Protein AF-A0A2C5YM85-F1 (afdb_monomer)

Structure (mmCIF, N/CA/C/O backbone):
data_AF-A0A2C5YM85-F1
#
_entry.id   AF-A0A2C5YM85-F1
#
loop_
_atom_site.group_PDB
_atom_site.id
_atom_site.type_symbol
_atom_site.label_atom_id
_atom_site.label_alt_id
_atom_site.label_comp_id
_atom_site.label_asym_id
_atom_site.label_entity_id
_atom_site.label_seq_id
_atom_site.pdbx_PDB_ins_code
_atom_site.Cartn_x
_atom_site.Cartn_y
_atom_site.Cartn_z
_atom_site.occupancy
_atom_site.B_iso_or_equiv
_atom_site.auth_seq_id
_atom_site.auth_comp_id
_atom_site.auth_asym_id
_atom_site.auth_atom_id
_atom_site.pdbx_PDB_model_num
ATOM 1 N N . MET A 1 1 ? -9.078 0.546 -24.548 1.00 36.59 1 MET A N 1
ATOM 2 C CA . MET A 1 1 ? -8.041 -0.059 -25.417 1.00 36.59 1 MET A CA 1
ATOM 3 C C . MET A 1 1 ? -6.810 -0.559 -24.646 1.00 36.59 1 MET A C 1
ATOM 5 O O . MET A 1 1 ? -6.377 -1.654 -24.941 1.00 36.59 1 MET A O 1
ATOM 9 N N . ILE A 1 2 ? -6.303 0.121 -23.602 1.00 38.44 2 ILE A N 1
ATOM 10 C CA . ILE A 1 2 ? -5.177 -0.391 -22.770 1.00 38.44 2 ILE A CA 1
ATOM 11 C C . ILE A 1 2 ? -5.565 -1.541 -21.828 1.00 38.44 2 ILE A C 1
ATOM 13 O O . ILE A 1 2 ? -4.775 -2.456 -21.634 1.00 38.44 2 ILE A O 1
ATOM 17 N N . ALA A 1 3 ? -6.785 -1.542 -21.278 1.00 35.12 3 ALA A N 1
ATOM 18 C CA . ALA A 1 3 ? -7.291 -2.703 -20.541 1.00 35.12 3 ALA A CA 1
ATOM 19 C C . ALA A 1 3 ? -7.458 -3.920 -21.467 1.00 35.12 3 ALA A C 1
ATOM 21 O O . ALA A 1 3 ? -7.130 -5.027 -21.075 1.00 35.12 3 ALA A O 1
ATOM 22 N N . HIS A 1 4 ? -7.875 -3.701 -22.722 1.00 33.44 4 HIS A N 1
ATOM 23 C CA . HIS A 1 4 ? -7.898 -4.756 -23.735 1.00 33.44 4 HIS A CA 1
ATOM 24 C C . HIS A 1 4 ? -6.472 -5.194 -24.105 1.00 33.44 4 HIS A C 1
ATOM 26 O O . HIS A 1 4 ? -6.218 -6.375 -24.225 1.00 33.44 4 HIS A O 1
ATOM 32 N N . TYR A 1 5 ? -5.510 -4.276 -24.201 1.00 40.09 5 TYR A N 1
ATOM 33 C CA . TYR A 1 5 ? -4.110 -4.604 -24.486 1.00 40.09 5 TYR A CA 1
ATOM 34 C C . TYR A 1 5 ? -3.460 -5.436 -23.364 1.00 40.09 5 TYR A C 1
ATOM 36 O O . TYR A 1 5 ? -2.903 -6.488 -23.632 1.00 40.09 5 TYR A O 1
ATOM 44 N N . LYS A 1 6 ? -3.627 -5.049 -22.089 1.00 47.25 6 LYS A N 1
ATOM 45 C CA . LYS A 1 6 ? -3.112 -5.819 -20.938 1.00 47.25 6 LYS A CA 1
ATOM 46 C C . LYS A 1 6 ? -3.878 -7.116 -20.641 1.00 47.25 6 LYS A C 1
ATOM 48 O O . LYS A 1 6 ? -3.345 -7.947 -19.915 1.00 47.25 6 LYS A O 1
ATOM 53 N N . MET A 1 7 ? -5.113 -7.271 -21.132 1.00 39.91 7 MET A N 1
ATOM 54 C CA . MET A 1 7 ? -5.900 -8.506 -20.966 1.00 39.91 7 MET A CA 1
ATOM 55 C C . MET A 1 7 ? -5.883 -9.430 -22.194 1.00 39.91 7 MET A C 1
ATOM 57 O O . MET A 1 7 ? -6.190 -10.606 -22.033 1.00 39.91 7 MET A O 1
ATOM 61 N N . HIS A 1 8 ? -5.542 -8.931 -23.390 1.00 37.97 8 HIS A N 1
ATOM 62 C CA . HIS A 1 8 ? -5.536 -9.697 -24.647 1.00 37.97 8 HIS A CA 1
ATOM 63 C C . HIS A 1 8 ? -4.162 -9.821 -25.318 1.00 37.97 8 HIS A C 1
ATOM 65 O O . HIS A 1 8 ? -4.045 -10.595 -26.264 1.00 37.97 8 HIS A O 1
ATOM 71 N N . GLU A 1 9 ? -3.106 -9.152 -24.841 1.00 42.53 9 GLU A N 1
ATOM 72 C CA . GLU A 1 9 ? -1.802 -9.814 -24.898 1.00 42.53 9 GLU A CA 1
ATOM 73 C C . GLU A 1 9 ? -1.917 -11.000 -23.945 1.00 42.53 9 GLU A C 1
ATOM 75 O O . GLU A 1 9 ? -1.879 -10.840 -22.723 1.00 42.53 9 GLU A O 1
ATOM 80 N N . GLU A 1 10 ? -2.147 -12.184 -24.511 1.00 42.97 10 GLU A N 1
ATOM 81 C CA . GLU A 1 10 ? -1.965 -13.452 -23.824 1.00 42.97 10 GLU A CA 1
ATOM 82 C C . GLU A 1 10 ? -0.524 -13.488 -23.312 1.00 42.97 10 GLU A C 1
ATOM 84 O O . GLU A 1 10 ? 0.400 -13.954 -23.974 1.00 42.97 10 GLU A O 1
ATOM 89 N N . SER A 1 11 ? -0.301 -12.926 -22.124 1.00 49.84 11 SER A N 1
ATOM 90 C CA . SER A 1 11 ? 0.929 -13.124 -21.382 1.00 49.84 11 SER A CA 1
ATOM 91 C C . SER A 1 11 ? 1.105 -14.633 -21.304 1.00 49.84 11 SER A C 1
ATOM 93 O O . SER A 1 11 ? 0.294 -15.303 -20.662 1.00 49.84 11 SER A O 1
ATOM 95 N N . ALA A 1 12 ? 2.164 -15.157 -21.924 1.00 52.38 12 ALA A N 1
ATOM 96 C CA . ALA A 1 12 ? 2.498 -16.583 -21.957 1.00 52.38 12 ALA A CA 1
ATOM 97 C C . ALA A 1 12 ? 2.501 -17.247 -20.556 1.00 52.38 12 ALA A C 1
ATOM 99 O O . ALA A 1 12 ? 2.452 -18.465 -20.435 1.00 52.38 12 ALA A O 1
ATOM 100 N N . ALA A 1 13 ? 2.518 -16.437 -19.489 1.00 56.72 13 ALA A N 1
ATOM 101 C CA . ALA A 1 13 ? 2.391 -16.809 -18.081 1.00 56.72 13 ALA A CA 1
ATOM 102 C C . ALA A 1 13 ? 0.977 -17.209 -17.585 1.00 56.72 13 ALA A C 1
ATOM 104 O O . ALA A 1 13 ? 0.851 -17.661 -16.445 1.00 56.72 13 ALA A O 1
ATOM 105 N N . GLY A 1 14 ? -0.088 -16.988 -18.367 1.00 66.31 14 GLY A N 1
ATOM 106 C CA . GLY A 1 14 ? -1.479 -17.244 -17.966 1.00 66.31 14 GLY A CA 1
ATOM 107 C C . GLY A 1 14 ? -2.016 -16.343 -16.829 1.00 66.31 14 GLY A C 1
ATOM 108 O O . GLY A 1 14 ? -1.270 -15.582 -16.203 1.00 66.31 14 GLY A O 1
ATOM 109 N N . PRO A 1 15 ? -3.324 -16.426 -16.505 1.00 75.81 15 PRO A N 1
ATOM 110 C CA . PRO A 1 15 ? -3.974 -15.571 -15.499 1.00 75.81 15 PRO A CA 1
ATOM 111 C C . PRO A 1 15 ? -3.450 -15.795 -14.070 1.00 75.81 15 PRO A C 1
ATOM 113 O O . PRO A 1 15 ? -3.581 -14.925 -13.206 1.00 75.81 15 PRO A O 1
ATOM 116 N N . LEU A 1 16 ? -2.814 -16.944 -13.818 1.00 80.56 16 LEU A N 1
ATOM 117 C CA . LEU A 1 16 ? -2.279 -17.326 -12.512 1.00 80.56 16 LEU A CA 1
ATOM 118 C C . LEU A 1 16 ? -1.183 -16.368 -12.016 1.00 80.56 16 LEU A C 1
ATOM 120 O O . LEU A 1 16 ? -1.048 -16.161 -10.810 1.00 80.56 16 LEU A O 1
ATOM 124 N N . ARG A 1 17 ? -0.447 -15.713 -12.924 1.00 80.31 17 ARG A N 1
ATOM 125 C CA . ARG A 1 17 ? 0.582 -14.718 -12.577 1.00 80.31 17 ARG A CA 1
ATOM 126 C C . ARG A 1 17 ? 0.037 -13.591 -11.700 1.00 80.31 17 ARG A C 1
ATOM 128 O O . ARG A 1 17 ? 0.738 -13.115 -10.807 1.00 80.31 17 ARG A O 1
ATOM 135 N N . HIS A 1 18 ? -1.217 -13.189 -11.901 1.00 83.50 18 HIS A N 1
ATOM 136 C CA . HIS A 1 18 ? -1.820 -12.114 -11.119 1.00 83.50 18 HIS A CA 1
ATOM 137 C C . HIS A 1 18 ? -1.974 -12.472 -9.638 1.00 83.50 18 HIS A C 1
ATOM 139 O O . HIS A 1 18 ? -1.912 -11.567 -8.810 1.00 83.50 18 HIS A O 1
ATOM 145 N N . ALA A 1 19 ? -2.089 -13.754 -9.274 1.00 86.75 19 ALA A N 1
ATOM 146 C CA . ALA A 1 19 ? -2.170 -14.188 -7.875 1.00 86.75 19 ALA A CA 1
ATOM 147 C C . ALA A 1 19 ? -0.856 -13.974 -7.094 1.00 86.75 19 ALA A C 1
ATOM 149 O O . ALA A 1 19 ? -0.860 -13.910 -5.864 1.00 86.75 19 ALA A O 1
ATOM 150 N N . PHE A 1 20 ? 0.269 -13.830 -7.801 1.00 90.25 20 PHE A N 1
ATOM 151 C CA . PHE A 1 20 ? 1.588 -13.590 -7.209 1.00 90.25 20 PHE A CA 1
ATOM 152 C C . PHE A 1 20 ? 1.989 -12.110 -7.192 1.00 90.25 20 PHE A C 1
ATOM 154 O O . PHE A 1 20 ? 3.035 -11.766 -6.649 1.00 90.25 20 PHE A O 1
ATOM 161 N N . SER A 1 21 ? 1.165 -11.226 -7.763 1.00 90.19 21 SER A N 1
ATOM 162 C CA . SER A 1 21 ? 1.395 -9.782 -7.728 1.00 90.19 21 SER A CA 1
ATOM 163 C C . SER A 1 21 ? 1.086 -9.204 -6.346 1.00 90.19 21 SER A C 1
ATOM 165 O O . SER A 1 21 ? 0.033 -9.477 -5.764 1.00 90.19 21 SER A O 1
ATOM 167 N N . PHE A 1 22 ? 1.971 -8.334 -5.854 1.00 92.25 22 PHE A N 1
ATOM 168 C CA . PHE A 1 22 ? 1.753 -7.562 -4.630 1.00 92.25 22 PHE A CA 1
ATOM 169 C C . PHE A 1 22 ? 0.436 -6.787 -4.673 1.00 92.25 22 PHE A C 1
ATOM 171 O O . PHE A 1 22 ? -0.318 -6.814 -3.704 1.00 92.25 22 PHE A O 1
ATOM 178 N N . THR A 1 23 ? 0.126 -6.153 -5.809 1.00 91.19 23 THR A N 1
ATOM 179 C CA . THR A 1 23 ? -1.100 -5.372 -6.000 1.00 91.19 23 THR A CA 1
ATOM 180 C C . THR A 1 23 ? -2.344 -6.226 -5.755 1.00 91.19 23 THR A C 1
ATOM 182 O O . THR A 1 23 ? -3.283 -5.776 -5.100 1.00 91.19 23 THR A O 1
ATOM 185 N N . SER A 1 24 ? -2.354 -7.477 -6.223 1.00 90.62 24 SER A N 1
ATOM 186 C CA . SER A 1 24 ? -3.475 -8.401 -6.008 1.00 90.62 24 SER A CA 1
ATOM 187 C C . SER A 1 24 ? -3.616 -8.811 -4.546 1.00 90.62 24 SER A C 1
ATOM 189 O O . SER A 1 24 ? -4.727 -8.816 -4.022 1.00 90.62 24 SER A O 1
ATOM 191 N N . ILE A 1 25 ? -2.503 -9.111 -3.870 1.00 92.38 25 ILE A N 1
ATOM 192 C CA . ILE A 1 25 ? -2.502 -9.471 -2.444 1.00 92.38 25 ILE A CA 1
ATOM 193 C C . ILE A 1 25 ? -2.984 -8.289 -1.607 1.00 92.38 25 ILE A C 1
ATOM 195 O O . ILE A 1 25 ? -3.891 -8.443 -0.793 1.00 92.38 25 ILE A O 1
ATOM 199 N N . MET A 1 26 ? -2.437 -7.098 -1.855 1.00 94.50 26 MET A N 1
ATOM 200 C CA . MET A 1 26 ? -2.848 -5.852 -1.210 1.00 94.50 26 MET A CA 1
ATOM 201 C C . MET A 1 26 ? -4.345 -5.604 -1.399 1.00 94.50 26 MET A C 1
ATOM 203 O O . MET A 1 26 ? -5.056 -5.386 -0.419 1.00 94.50 26 MET A O 1
ATOM 207 N N . ARG A 1 27 ? -4.859 -5.719 -2.628 1.00 92.94 27 ARG A N 1
ATOM 208 C CA . ARG A 1 27 ? -6.296 -5.577 -2.903 1.00 92.94 27 ARG A CA 1
ATOM 209 C C . ARG A 1 27 ? -7.120 -6.623 -2.167 1.00 92.94 27 ARG A C 1
ATOM 211 O O . ARG A 1 27 ? -8.146 -6.274 -1.594 1.00 92.94 27 ARG A O 1
ATOM 218 N N . GLY A 1 28 ? -6.660 -7.872 -2.129 1.00 93.69 28 GLY A N 1
ATOM 219 C CA . GLY A 1 28 ? -7.280 -8.934 -1.340 1.00 93.69 28 GLY A CA 1
ATOM 220 C C . GLY A 1 28 ? -7.357 -8.582 0.147 1.00 93.69 28 GLY A C 1
ATOM 221 O O . GLY A 1 28 ? -8.405 -8.760 0.763 1.00 93.69 28 GLY A O 1
ATOM 222 N N . MET A 1 29 ? -6.295 -8.004 0.714 1.00 94.94 29 MET A N 1
ATOM 223 C CA . MET A 1 29 ? -6.274 -7.536 2.105 1.00 94.94 29 MET A CA 1
ATOM 224 C C . MET A 1 29 ? -7.226 -6.359 2.341 1.00 94.94 29 MET A C 1
ATOM 226 O O . MET A 1 29 ? -7.929 -6.346 3.349 1.00 94.94 29 MET A O 1
ATOM 230 N N . VAL A 1 30 ? -7.286 -5.396 1.416 1.00 95.06 30 VAL A N 1
ATOM 231 C CA . VAL A 1 30 ? -8.228 -4.266 1.477 1.00 95.06 30 VAL A CA 1
ATOM 232 C C . VAL A 1 30 ? -9.670 -4.767 1.416 1.00 95.06 30 VAL A C 1
ATOM 234 O O . VAL A 1 30 ? -10.485 -4.357 2.240 1.00 95.06 30 VAL A O 1
ATOM 237 N N . VAL A 1 31 ? -9.989 -5.683 0.498 1.00 95.12 31 VAL A N 1
ATOM 238 C CA . VAL A 1 31 ? -11.319 -6.304 0.405 1.00 95.12 31 VAL A CA 1
ATOM 239 C C . VAL A 1 31 ? -11.644 -7.057 1.690 1.00 95.12 31 VAL A C 1
ATOM 241 O O . VAL A 1 31 ? -12.711 -6.845 2.255 1.00 95.12 31 VAL A O 1
ATOM 244 N N . ALA A 1 32 ? -10.723 -7.879 2.199 1.00 93.44 32 ALA A N 1
ATOM 245 C CA . ALA A 1 32 ? -10.923 -8.612 3.446 1.00 93.44 32 ALA A CA 1
ATOM 246 C C . ALA A 1 32 ? -11.200 -7.665 4.624 1.00 93.44 32 ALA A C 1
ATOM 248 O O . ALA A 1 32 ? -12.149 -7.889 5.372 1.00 93.44 32 ALA A O 1
ATOM 249 N N . TYR A 1 33 ? -10.429 -6.580 4.755 1.00 93.31 33 TYR A N 1
ATOM 250 C CA . TYR A 1 33 ? -10.660 -5.551 5.770 1.00 93.31 33 TYR A CA 1
ATOM 251 C C . TYR A 1 33 ? -12.064 -4.940 5.653 1.00 93.31 33 TYR A C 1
ATOM 253 O O . TYR A 1 33 ? -12.805 -4.934 6.635 1.00 93.31 33 TYR A O 1
ATOM 261 N N . HIS A 1 34 ? -12.463 -4.488 4.462 1.00 92.81 34 HIS A N 1
ATOM 262 C CA . HIS A 1 34 ? -13.767 -3.846 4.268 1.00 92.81 34 HIS A CA 1
ATOM 263 C C . HIS A 1 34 ? -14.931 -4.815 4.452 1.00 92.81 34 HIS A C 1
ATOM 265 O O . HIS A 1 34 ? -15.948 -4.423 5.007 1.00 92.81 34 HIS A O 1
ATOM 271 N N . VAL A 1 35 ? -14.791 -6.079 4.046 1.00 92.06 35 VAL A N 1
ATOM 272 C CA . VAL A 1 35 ? -15.805 -7.113 4.290 1.00 92.06 35 VAL A CA 1
ATOM 273 C C . VAL A 1 35 ? -15.989 -7.328 5.791 1.00 92.06 35 VAL A C 1
ATOM 275 O O . VAL A 1 35 ? -17.122 -7.327 6.270 1.00 92.06 35 VAL A O 1
ATOM 278 N N . ILE A 1 36 ? -14.892 -7.450 6.546 1.00 88.44 36 ILE A N 1
ATOM 279 C CA . ILE A 1 36 ? -14.937 -7.588 8.008 1.00 88.44 36 ILE A CA 1
ATOM 280 C C . ILE A 1 36 ? -15.637 -6.376 8.637 1.00 88.44 36 ILE A C 1
ATOM 282 O O . ILE A 1 36 ? -16.583 -6.549 9.403 1.00 88.44 36 ILE A O 1
ATOM 286 N N . VAL A 1 37 ? -15.215 -5.157 8.288 1.00 88.06 37 VAL A N 1
ATOM 287 C CA . VAL A 1 37 ? -15.785 -3.924 8.853 1.00 88.06 37 VAL A CA 1
ATOM 288 C C . VAL A 1 37 ? -17.243 -3.729 8.441 1.00 88.06 37 VAL A C 1
ATOM 290 O O . VAL A 1 37 ? -18.059 -3.378 9.282 1.00 88.06 37 VAL A O 1
ATOM 293 N N . PHE A 1 38 ? -17.610 -4.017 7.192 1.00 88.75 38 PHE A N 1
ATOM 294 C CA . PHE A 1 38 ? -18.992 -3.948 6.714 1.00 88.75 38 PHE A CA 1
ATOM 295 C C . PHE A 1 38 ? -19.912 -4.825 7.562 1.00 88.75 38 PHE A C 1
ATOM 297 O O . PHE A 1 38 ? -20.917 -4.361 8.100 1.00 88.75 38 PHE A O 1
ATOM 304 N N . PHE A 1 39 ? -19.527 -6.085 7.741 1.00 84.81 39 PHE A N 1
ATOM 305 C CA . PHE A 1 39 ? -20.264 -7.025 8.567 1.00 84.81 39 PHE A CA 1
ATOM 306 C C . PHE A 1 39 ? -20.332 -6.593 10.038 1.00 84.81 39 PHE A C 1
ATOM 308 O O . PHE A 1 39 ? -21.374 -6.740 10.683 1.00 84.81 39 PHE A O 1
ATOM 315 N N . TRP A 1 40 ? -19.258 -6.008 10.568 1.00 81.81 40 TRP A N 1
ATOM 316 C CA . TRP A 1 40 ? -19.243 -5.431 11.914 1.00 81.81 40 TRP A CA 1
ATOM 317 C C . TRP A 1 40 ? -20.187 -4.244 12.058 1.00 81.81 40 TRP A C 1
ATOM 319 O O . TRP A 1 40 ? -20.878 -4.141 13.070 1.00 81.81 40 TRP A O 1
ATOM 329 N N . THR A 1 41 ? -20.251 -3.369 11.061 1.00 82.56 41 THR A N 1
ATOM 330 C CA . THR A 1 41 ? -21.165 -2.225 11.055 1.00 82.56 41 THR A CA 1
ATOM 331 C C . THR A 1 41 ? -22.615 -2.694 10.999 1.00 82.56 41 THR A C 1
ATOM 333 O O . THR A 1 41 ? -23.427 -2.259 11.812 1.00 82.56 41 THR A O 1
ATOM 336 N N . VAL A 1 42 ? -22.936 -3.638 10.108 1.00 83.12 42 VAL A N 1
ATOM 337 C CA . VAL A 1 42 ? -24.288 -4.211 9.979 1.00 83.12 42 VAL A CA 1
ATOM 338 C C . VAL A 1 42 ? -24.730 -4.882 11.280 1.00 83.12 42 VAL A C 1
ATOM 340 O O . VAL A 1 42 ? -25.843 -4.654 11.751 1.00 83.12 42 VAL A O 1
ATOM 343 N N . THR A 1 43 ? -23.860 -5.689 11.890 1.00 76.81 43 THR A N 1
ATOM 344 C CA . THR A 1 43 ? -24.196 -6.392 13.136 1.00 76.81 43 THR A CA 1
ATOM 345 C C . THR A 1 43 ? -24.389 -5.441 14.312 1.00 76.81 43 THR A C 1
ATOM 347 O O . THR A 1 43 ? -25.337 -5.636 15.063 1.00 76.81 43 THR A O 1
ATOM 350 N N . HIS A 1 44 ? -23.587 -4.382 14.453 1.00 75.38 44 HIS A N 1
ATOM 351 C CA . HIS A 1 44 ? -23.815 -3.382 15.504 1.00 75.38 44 HIS A CA 1
ATOM 352 C C . HIS A 1 44 ? -25.075 -2.547 15.293 1.00 75.38 44 HIS A C 1
ATOM 354 O O . HIS A 1 44 ? -25.718 -2.179 16.272 1.00 75.38 44 HIS A O 1
ATOM 360 N N . LEU A 1 45 ? -25.422 -2.234 14.042 1.00 81.25 45 LEU A N 1
ATOM 361 C CA . LEU A 1 45 ? -26.593 -1.413 13.744 1.00 81.25 45 LEU A CA 1
ATOM 362 C C . LEU A 1 45 ? -27.902 -2.177 13.986 1.00 81.25 45 LEU A C 1
ATOM 364 O O . LEU A 1 45 ? -28.859 -1.605 14.497 1.00 81.25 45 LEU A O 1
ATOM 368 N N . HIS A 1 46 ? -27.943 -3.462 13.624 1.00 79.38 46 HIS A N 1
ATOM 369 C CA . HIS A 1 46 ? -29.170 -4.264 13.679 1.00 79.38 46 HIS A CA 1
ATOM 370 C C . HIS A 1 46 ? -29.273 -5.187 14.897 1.00 79.38 46 HIS A C 1
ATOM 372 O O . HIS A 1 46 ? -30.380 -5.562 15.273 1.00 79.38 46 HIS A O 1
ATOM 378 N N . TYR A 1 47 ? -28.151 -5.552 15.521 1.00 73.69 47 TYR A N 1
ATOM 379 C CA . TYR A 1 47 ? -28.103 -6.479 16.655 1.00 73.69 47 TYR A CA 1
ATOM 380 C C . TYR A 1 47 ? -27.210 -5.925 17.778 1.00 73.69 47 TYR A C 1
ATOM 382 O O . TYR A 1 47 ? -26.180 -6.524 18.098 1.00 73.69 47 TYR A O 1
ATOM 390 N N . PRO A 1 48 ? -27.580 -4.789 18.399 1.00 65.81 48 PRO A N 1
ATOM 391 C CA . PRO A 1 48 ? -26.770 -4.163 19.448 1.00 65.81 48 PRO A CA 1
ATOM 392 C C . PRO A 1 48 ? -26.559 -5.079 20.672 1.00 65.81 48 PRO A C 1
ATOM 394 O O . PRO A 1 48 ? -25.529 -4.994 21.340 1.00 65.81 48 PRO A O 1
ATOM 397 N N . GLU A 1 49 ? -27.479 -6.017 20.926 1.00 66.62 49 GLU A N 1
ATOM 398 C CA . GLU A 1 49 ? -27.462 -6.937 22.072 1.00 66.62 49 GLU A CA 1
ATOM 399 C C . GLU A 1 49 ? -27.261 -8.403 21.645 1.00 66.62 49 GLU A C 1
ATOM 401 O O . GLU A 1 49 ? -28.070 -9.294 21.905 1.00 66.62 49 GLU A O 1
ATOM 406 N N . VAL A 1 50 ? -26.109 -8.699 21.031 1.00 60.03 50 VAL A N 1
ATOM 407 C CA . VAL A 1 50 ? -25.697 -10.064 20.608 1.00 60.03 50 VAL A CA 1
ATOM 408 C C . VAL A 1 50 ? -25.638 -11.081 21.777 1.00 60.03 50 VAL A C 1
ATOM 410 O O . VAL A 1 50 ? -25.404 -12.270 21.580 1.00 60.03 50 VAL A O 1
ATOM 413 N N . GLY A 1 51 ? -25.803 -10.625 23.023 1.00 56.62 51 GLY A N 1
ATOM 414 C CA . GLY A 1 51 ? -25.750 -11.441 24.235 1.00 56.62 51 GLY A CA 1
ATOM 415 C C . GLY A 1 51 ? -27.078 -12.022 24.720 1.00 56.62 51 GLY A C 1
ATOM 416 O O . GLY A 1 51 ? -27.032 -12.949 25.523 1.00 56.62 51 GLY A O 1
ATOM 417 N N . GLU A 1 52 ? -28.217 -11.498 24.267 1.00 58.47 52 GLU A N 1
ATOM 418 C CA . GLU A 1 52 ? -29.548 -11.877 24.787 1.00 58.47 52 GLU A CA 1
ATOM 419 C C . GLU A 1 52 ? -30.326 -12.799 23.844 1.00 58.47 52 GLU A C 1
ATOM 421 O O . GLU A 1 52 ? -31.360 -13.369 24.184 1.00 58.47 52 GLU A O 1
ATOM 426 N N . THR A 1 53 ? -29.802 -12.997 22.641 1.00 55.91 53 THR A N 1
ATOM 427 C CA . THR A 1 53 ? -30.442 -13.772 21.588 1.00 55.91 53 THR A CA 1
ATOM 428 C C . THR A 1 53 ? -30.005 -15.246 21.689 1.00 55.91 53 THR A C 1
ATOM 430 O O . THR A 1 53 ? -28.817 -15.562 21.711 1.00 55.91 53 THR A O 1
ATOM 433 N N . GLY A 1 54 ? -30.979 -16.169 21.777 1.00 60.34 54 GLY A N 1
ATOM 434 C CA . GLY A 1 54 ? -30.831 -17.599 22.136 1.00 60.34 54 GLY A CA 1
ATOM 435 C C . GLY A 1 54 ? -29.892 -18.498 21.294 1.00 60.34 54 GLY A C 1
ATOM 436 O O . GLY A 1 54 ? -29.095 -18.056 20.478 1.00 60.34 54 GLY A O 1
ATOM 437 N N . SER A 1 55 ? -29.947 -19.820 21.471 1.00 63.06 55 SER A N 1
ATOM 438 C CA . SER A 1 55 ? -28.910 -20.768 20.997 1.00 63.06 55 SER A CA 1
ATOM 439 C C . SER A 1 55 ? -28.964 -21.199 19.510 1.00 63.06 55 SER A C 1
ATOM 441 O O . SER A 1 55 ? -28.350 -22.201 19.132 1.00 63.06 55 SER A O 1
ATOM 443 N N . GLY A 1 56 ? -29.650 -20.455 18.635 1.00 76.56 56 GLY A N 1
ATOM 444 C CA . GLY A 1 56 ? -29.874 -20.828 17.228 1.00 76.56 56 GLY A CA 1
ATOM 445 C C . GLY A 1 56 ? -28.658 -20.694 16.293 1.00 76.56 56 GLY A C 1
ATOM 446 O O . GLY A 1 56 ? -27.709 -19.958 16.565 1.00 76.56 56 GLY A O 1
ATOM 447 N N . PHE A 1 57 ? -28.705 -21.369 15.134 1.00 70.12 57 PHE A N 1
ATOM 448 C CA . PHE A 1 57 ? -27.686 -21.264 14.069 1.00 70.12 57 PHE A CA 1
ATOM 449 C C . PHE A 1 57 ? -27.493 -19.818 13.581 1.00 70.12 57 PHE A C 1
ATOM 451 O O . PHE A 1 57 ? -26.358 -19.370 13.426 1.00 70.12 57 PHE A O 1
ATOM 458 N N . GLY A 1 58 ? -28.587 -19.057 13.452 1.00 68.12 58 GLY A N 1
ATOM 459 C CA . GLY A 1 58 ? -28.545 -17.625 13.139 1.00 68.12 58 GLY A CA 1
ATOM 460 C C . GLY A 1 58 ? -27.738 -16.820 14.160 1.00 68.12 58 GLY A C 1
ATOM 461 O O . GLY A 1 58 ? -26.901 -16.018 13.769 1.00 68.12 58 GLY A O 1
ATOM 462 N N . ASN A 1 59 ? -27.867 -17.117 15.456 1.00 69.19 59 ASN A N 1
ATOM 463 C CA . ASN A 1 59 ? -27.088 -16.438 16.496 1.00 69.19 59 ASN A CA 1
ATOM 464 C C . ASN A 1 59 ? -25.631 -16.887 16.546 1.00 69.19 59 ASN A C 1
ATOM 466 O O . ASN A 1 59 ? -24.766 -16.084 16.880 1.00 69.19 59 ASN A O 1
ATOM 470 N N . LYS A 1 60 ? -25.312 -18.127 16.156 1.00 68.88 60 LYS A N 1
ATOM 471 C CA . LYS A 1 60 ? -23.912 -18.530 15.943 1.00 68.88 60 LYS A CA 1
ATOM 472 C C . LYS A 1 60 ? -23.281 -17.739 14.797 1.00 68.88 60 LYS A C 1
ATOM 474 O O . LYS A 1 60 ? -22.145 -17.293 14.937 1.00 68.88 60 LYS A O 1
ATOM 479 N N . MET A 1 61 ? -24.022 -17.531 13.707 1.00 70.38 61 MET A N 1
ATOM 480 C CA . MET A 1 61 ? -23.569 -16.735 12.567 1.00 70.38 61 MET A CA 1
ATOM 481 C C . MET A 1 61 ? -23.428 -15.255 12.943 1.00 70.38 61 MET A C 1
ATOM 483 O O . MET A 1 61 ? -22.358 -14.685 12.753 1.00 70.38 61 MET A O 1
ATOM 487 N N . ILE A 1 62 ? -24.440 -14.663 13.585 1.00 69.38 62 ILE A N 1
ATOM 488 C CA . ILE A 1 62 ? -24.383 -13.286 14.097 1.00 69.38 62 ILE A CA 1
ATOM 489 C C . ILE A 1 62 ? -23.222 -13.136 15.078 1.00 69.38 62 ILE A C 1
ATOM 491 O O . ILE A 1 62 ? -22.507 -12.156 14.987 1.00 69.38 62 ILE A O 1
ATOM 495 N N . ARG A 1 63 ? -22.944 -14.113 15.948 1.00 68.44 63 ARG A N 1
ATOM 496 C CA . ARG A 1 63 ? -21.825 -14.053 16.903 1.00 68.44 63 ARG A CA 1
ATOM 497 C C . ARG A 1 63 ? -20.443 -14.200 16.259 1.00 68.44 63 ARG A C 1
ATOM 499 O O . ARG A 1 63 ? -19.477 -13.641 16.773 1.00 68.44 63 ARG A O 1
ATOM 506 N N . ALA A 1 64 ? -20.329 -14.954 15.166 1.00 70.25 64 ALA A N 1
ATOM 507 C CA . ALA A 1 64 ? -19.088 -15.076 14.395 1.00 70.25 64 ALA A CA 1
ATOM 508 C C . ALA A 1 64 ? -18.774 -13.795 13.608 1.00 70.25 64 ALA A C 1
ATOM 510 O O . ALA A 1 64 ? -17.609 -13.441 13.432 1.00 70.25 64 ALA A O 1
ATOM 511 N N . VAL A 1 65 ? -19.829 -13.120 13.153 1.00 67.88 65 VAL A N 1
ATOM 512 C CA . VAL A 1 65 ? -19.779 -11.931 12.302 1.00 67.88 65 VAL A CA 1
ATOM 513 C C . VAL A 1 65 ? -19.839 -10.645 13.130 1.00 67.88 65 VAL A C 1
ATOM 515 O O . VAL A 1 65 ? -19.351 -9.620 12.685 1.00 67.88 65 VAL A O 1
ATOM 518 N N . SER A 1 66 ? -20.376 -10.680 14.348 1.00 60.75 66 SER A N 1
ATOM 519 C CA . SER A 1 66 ? -20.358 -9.561 15.284 1.00 60.75 66 SER A CA 1
ATOM 520 C C . SER A 1 66 ? -18.946 -9.325 15.781 1.00 60.75 66 SER A C 1
ATOM 522 O O . SER A 1 66 ? -18.198 -10.277 16.030 1.00 60.75 66 SER A O 1
ATOM 524 N N . LEU A 1 67 ? -18.613 -8.057 16.008 1.00 60.00 67 LEU A N 1
ATOM 525 C CA . LEU A 1 67 ? -17.412 -7.689 16.741 1.00 60.00 67 LEU A CA 1
ATOM 526 C C . LEU A 1 67 ? -17.360 -8.530 18.019 1.00 60.00 67 LEU A C 1
ATOM 528 O O . LEU A 1 67 ? -18.357 -8.582 18.749 1.00 60.00 67 LEU A O 1
ATOM 532 N N . PRO A 1 68 ? -16.252 -9.236 18.298 1.00 53.47 68 PRO A N 1
ATOM 533 C CA . PRO A 1 68 ? -16.187 -10.037 19.496 1.00 53.47 68 PRO A CA 1
ATOM 534 C C . PRO A 1 68 ? -16.524 -9.131 20.683 1.00 53.47 68 PRO A C 1
ATOM 536 O O . PRO A 1 68 ? -15.777 -8.199 20.974 1.00 53.47 68 PRO A O 1
ATOM 539 N N . ARG A 1 69 ? -17.583 -9.457 21.442 1.00 48.97 69 ARG A N 1
ATOM 540 C CA . ARG A 1 69 ? -17.771 -8.940 22.819 1.00 48.97 69 ARG A CA 1
ATOM 541 C C . ARG A 1 69 ? -16.461 -9.096 23.623 1.00 48.97 69 ARG A C 1
ATOM 543 O O . ARG A 1 69 ? -16.175 -8.351 24.547 1.00 48.97 69 ARG A O 1
ATOM 550 N N . ASN A 1 70 ? -15.636 -10.055 23.182 1.00 47.16 70 ASN A N 1
ATOM 551 C CA . ASN A 1 70 ? -14.283 -10.377 23.600 1.00 47.16 70 ASN A CA 1
ATOM 552 C C . ASN A 1 70 ? -13.166 -9.821 22.672 1.00 47.16 70 ASN A C 1
ATOM 554 O O . ASN A 1 70 ? -12.169 -10.497 22.407 1.00 47.16 70 ASN A O 1
ATOM 558 N N . MET A 1 71 ? -13.278 -8.572 22.202 1.00 52.03 71 MET A N 1
ATOM 559 C CA . MET A 1 71 ? -12.095 -7.765 21.863 1.00 52.03 71 MET A CA 1
ATOM 560 C C . MET A 1 71 ? -11.183 -7.620 23.098 1.00 52.03 71 MET A C 1
ATOM 562 O O . MET A 1 71 ? -10.030 -7.271 22.946 1.00 52.03 71 MET A O 1
ATOM 566 N N . ALA A 1 72 ? -11.615 -7.989 24.309 1.00 49.59 72 ALA A N 1
ATOM 567 C CA . ALA A 1 72 ? -10.732 -8.125 25.468 1.00 49.59 72 ALA A CA 1
ATOM 568 C C . ALA A 1 72 ? -9.542 -9.093 25.252 1.00 49.59 72 ALA A C 1
ATOM 570 O O . ALA A 1 72 ? -8.528 -8.972 25.941 1.00 49.59 72 ALA A O 1
ATOM 571 N N . SER A 1 73 ? -9.591 -10.016 24.276 1.00 67.75 73 SER A N 1
ATOM 572 C CA . SER A 1 73 ? -8.405 -10.805 23.920 1.00 67.75 73 SER A CA 1
ATOM 573 C C . SER A 1 73 ? -7.417 -9.978 23.082 1.00 67.75 73 SER A C 1
ATOM 575 O O . SER A 1 73 ? -7.650 -9.671 21.908 1.00 67.75 73 SER A O 1
ATOM 577 N N . ARG A 1 74 ? -6.262 -9.674 23.680 1.00 71.44 74 ARG A N 1
ATOM 578 C CA . ARG A 1 74 ? -5.180 -8.879 23.075 1.00 71.44 74 ARG A CA 1
ATOM 579 C C . ARG A 1 74 ? -4.705 -9.417 21.717 1.00 71.44 74 ARG A C 1
ATOM 581 O O . ARG A 1 74 ? -4.336 -8.643 20.845 1.00 71.44 74 ARG A O 1
ATOM 588 N N . SER A 1 75 ? -4.737 -10.737 21.514 1.00 78.44 75 SER A N 1
ATOM 589 C CA . SER A 1 75 ? -4.296 -11.370 20.261 1.00 78.44 75 SER A CA 1
ATOM 590 C C . SER A 1 75 ? -5.212 -11.044 19.073 1.00 78.44 75 SER A C 1
ATOM 592 O O . SER A 1 75 ? -4.715 -10.652 18.020 1.00 78.44 75 SER A O 1
ATOM 594 N N . LYS A 1 76 ? -6.541 -11.119 19.242 1.00 78.25 76 LYS A N 1
ATOM 595 C CA . LYS A 1 76 ? -7.497 -10.802 18.163 1.00 78.25 76 LYS A CA 1
ATOM 596 C C . LYS A 1 76 ? -7.487 -9.317 17.812 1.00 78.25 76 LYS A C 1
ATOM 598 O O . LYS A 1 76 ? -7.521 -8.979 16.632 1.00 78.25 76 LYS A O 1
ATOM 603 N N . GLN A 1 77 ? -7.372 -8.451 18.824 1.00 78.75 77 GLN A N 1
ATOM 604 C CA . GLN A 1 77 ? -7.153 -7.017 18.620 1.00 78.75 77 GLN A CA 1
ATOM 605 C C . GLN A 1 77 ? -5.894 -6.772 17.793 1.00 78.75 77 GLN A C 1
ATOM 607 O O . GLN A 1 77 ? -5.971 -6.118 16.759 1.00 78.75 77 GLN A O 1
ATOM 612 N N . ASN A 1 78 ? -4.765 -7.357 18.205 1.00 81.88 78 ASN A N 1
ATOM 613 C CA . ASN A 1 78 ? -3.498 -7.203 17.497 1.00 81.88 78 ASN A 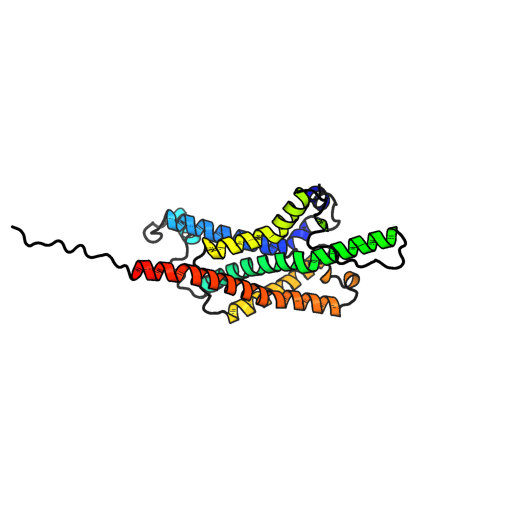CA 1
ATOM 614 C C . ASN A 1 78 ? -3.574 -7.715 16.052 1.00 81.88 78 ASN A C 1
ATOM 616 O O . ASN A 1 78 ? -3.041 -7.069 15.159 1.00 81.88 78 ASN A O 1
ATOM 620 N N . ALA A 1 79 ? -4.233 -8.849 15.800 1.00 85.81 79 ALA A N 1
ATOM 621 C CA . ALA A 1 79 ? -4.378 -9.390 14.449 1.00 85.81 79 ALA A CA 1
ATOM 622 C C . ALA A 1 79 ? -5.201 -8.459 13.545 1.00 85.81 79 ALA A C 1
ATOM 624 O O . ALA A 1 79 ? -4.805 -8.195 12.412 1.00 85.81 79 ALA A O 1
ATOM 625 N N . PHE A 1 80 ? -6.310 -7.912 14.052 1.00 87.25 80 PHE A N 1
ATOM 626 C CA . PHE A 1 80 ? -7.129 -6.969 13.294 1.00 87.25 80 PHE A CA 1
ATOM 627 C C . PHE A 1 80 ? -6.404 -5.640 13.044 1.00 87.25 80 PHE A C 1
ATOM 629 O O . PHE A 1 80 ? -6.387 -5.151 11.915 1.00 87.25 80 PHE A O 1
ATOM 636 N N . THR A 1 81 ? -5.749 -5.069 14.061 1.00 88.44 81 THR A N 1
ATOM 637 C CA . THR A 1 81 ? -4.977 -3.829 13.886 1.00 88.44 81 THR A CA 1
ATOM 638 C C . THR A 1 81 ? -3.790 -4.034 12.952 1.00 88.44 81 THR A C 1
ATOM 640 O O . THR A 1 81 ? -3.456 -3.125 12.192 1.00 88.44 81 THR A O 1
ATOM 643 N N . MET A 1 82 ? -3.193 -5.229 12.953 1.00 91.50 82 MET A N 1
ATOM 644 C CA . MET A 1 82 ? -2.137 -5.608 12.022 1.00 91.50 82 MET A CA 1
ATOM 645 C C . MET A 1 82 ? -2.668 -5.740 10.593 1.00 91.50 82 MET A C 1
ATOM 647 O O . MET A 1 82 ? -2.043 -5.209 9.680 1.00 91.50 82 MET A O 1
ATOM 651 N N . LEU A 1 83 ? -3.830 -6.375 10.392 1.00 92.94 83 LEU A N 1
ATOM 652 C CA . LEU A 1 83 ? -4.487 -6.465 9.083 1.00 92.94 83 LEU A CA 1
ATOM 653 C C . LEU A 1 83 ? -4.785 -5.073 8.520 1.00 92.94 83 LEU A C 1
ATOM 655 O O . LEU A 1 83 ? -4.436 -4.791 7.378 1.00 92.94 83 LEU A O 1
ATOM 659 N N . TYR A 1 84 ? -5.377 -4.194 9.330 1.00 92.38 84 TYR A N 1
ATOM 660 C CA . TYR A 1 84 ? -5.658 -2.816 8.936 1.00 92.38 84 TYR A CA 1
ATOM 661 C C . TYR A 1 84 ? -4.380 -2.033 8.602 1.00 92.38 84 TYR A C 1
ATOM 663 O O . TYR A 1 84 ? -4.303 -1.377 7.560 1.00 92.38 84 TYR A O 1
ATOM 671 N N . SER A 1 85 ? -3.361 -2.135 9.462 1.00 93.94 85 SER A N 1
ATOM 672 C CA . SER A 1 85 ? -2.059 -1.498 9.233 1.00 93.94 85 SER A CA 1
ATOM 673 C C . SER A 1 85 ? -1.435 -1.986 7.930 1.00 93.94 85 SER A C 1
ATOM 675 O O . SER A 1 85 ? -1.027 -1.176 7.108 1.00 93.94 85 SER A O 1
ATOM 677 N N . ALA A 1 86 ? -1.432 -3.296 7.692 1.00 95.69 86 ALA A N 1
ATOM 678 C CA . ALA A 1 86 ? -0.879 -3.877 6.479 1.00 95.69 86 ALA A CA 1
ATOM 679 C C . ALA A 1 86 ? -1.677 -3.491 5.228 1.00 95.69 86 ALA A C 1
ATOM 681 O O . ALA A 1 86 ? -1.072 -3.057 4.256 1.00 95.69 86 ALA A O 1
ATOM 682 N N . ALA A 1 87 ? -3.013 -3.548 5.253 1.00 96.00 87 ALA A N 1
ATOM 683 C CA . ALA A 1 87 ? -3.848 -3.126 4.124 1.00 96.00 87 ALA A CA 1
ATOM 684 C C . ALA A 1 87 ? -3.613 -1.648 3.755 1.00 96.00 87 ALA A C 1
ATOM 686 O O . ALA A 1 87 ? -3.484 -1.308 2.577 1.00 96.00 87 ALA A O 1
ATOM 687 N N . THR A 1 88 ? -3.486 -0.779 4.762 1.00 95.56 88 THR A N 1
ATOM 688 C CA . THR A 1 88 ? -3.213 0.654 4.571 1.00 95.56 88 THR A CA 1
ATOM 689 C C . THR A 1 88 ? -1.804 0.890 4.035 1.00 95.56 88 THR A C 1
ATOM 691 O O . THR A 1 88 ? -1.627 1.500 2.980 1.00 95.56 88 THR A O 1
ATOM 694 N N . THR A 1 89 ? -0.790 0.377 4.734 1.00 96.50 89 THR A N 1
ATOM 695 C CA . THR A 1 89 ? 0.619 0.542 4.365 1.00 96.50 89 THR A CA 1
ATOM 696 C C . THR A 1 89 ? 0.899 -0.042 2.987 1.00 96.50 89 THR A C 1
ATOM 698 O O . THR A 1 89 ? 1.557 0.610 2.183 1.00 96.50 89 THR A O 1
ATOM 701 N N . PHE A 1 90 ? 0.370 -1.224 2.670 1.00 97.25 90 PHE A N 1
ATOM 702 C CA . PHE A 1 90 ? 0.584 -1.853 1.368 1.00 97.25 90 PHE A CA 1
ATOM 703 C C . PHE A 1 90 ? -0.118 -1.101 0.241 1.00 97.25 90 PHE A C 1
ATOM 705 O O . PHE A 1 90 ? 0.429 -1.038 -0.855 1.00 97.25 90 PHE A O 1
ATOM 712 N N . SER A 1 91 ? -1.266 -0.468 0.505 1.00 97.00 91 SER A N 1
ATOM 713 C CA . SER A 1 91 ? -1.897 0.424 -0.476 1.00 97.00 91 SER A CA 1
ATOM 714 C C . SER A 1 91 ? -0.987 1.607 -0.812 1.00 97.00 91 SER A C 1
ATOM 716 O O . SER A 1 91 ? -0.798 1.918 -1.982 1.00 97.00 91 SER A O 1
ATOM 718 N N . PHE A 1 92 ? -0.356 2.224 0.192 1.00 97.19 92 PHE A N 1
ATOM 719 C CA . PHE A 1 92 ? 0.611 3.308 -0.025 1.00 97.19 92 PHE A CA 1
ATOM 720 C C . PHE A 1 92 ? 1.887 2.842 -0.714 1.00 97.19 92 PHE A C 1
ATOM 722 O O . PHE A 1 92 ? 2.400 3.541 -1.585 1.00 97.19 92 PHE A O 1
ATOM 729 N N . MET A 1 93 ? 2.378 1.656 -0.360 1.00 96.88 93 MET A N 1
ATOM 730 C CA . MET A 1 93 ? 3.512 1.036 -1.036 1.00 96.88 93 MET A CA 1
ATOM 731 C C . MET A 1 93 ? 3.214 0.786 -2.515 1.00 96.88 93 MET A C 1
ATOM 733 O O . MET A 1 93 ? 4.052 1.123 -3.340 1.00 96.88 93 MET A O 1
ATOM 737 N N . ASP A 1 94 ? 2.042 0.249 -2.868 1.00 95.12 94 ASP A N 1
ATOM 738 C CA . ASP A 1 94 ? 1.661 0.001 -4.267 1.00 95.12 94 ASP A CA 1
ATOM 739 C C . ASP A 1 94 ? 1.624 1.301 -5.079 1.00 95.12 94 ASP A C 1
ATOM 741 O O . ASP A 1 94 ? 2.227 1.387 -6.151 1.00 95.12 94 ASP A O 1
ATOM 745 N N . THR A 1 95 ? 1.005 2.346 -4.520 1.00 94.81 95 THR A N 1
ATOM 746 C CA . THR A 1 95 ? 0.989 3.685 -5.116 1.00 94.81 95 THR A CA 1
ATOM 747 C C . THR A 1 95 ? 2.405 4.220 -5.307 1.00 94.81 95 THR A C 1
ATOM 749 O O . THR A 1 95 ? 2.775 4.602 -6.416 1.00 94.81 95 THR A O 1
ATOM 752 N N . ALA A 1 96 ? 3.230 4.211 -4.259 1.00 94.25 96 ALA A N 1
ATOM 753 C CA . ALA A 1 96 ? 4.601 4.707 -4.328 1.00 94.25 96 ALA A CA 1
ATOM 754 C C . ALA A 1 96 ? 5.450 3.912 -5.332 1.00 94.25 96 ALA A C 1
ATOM 756 O O . ALA A 1 96 ? 6.145 4.501 -6.154 1.00 94.25 96 ALA A O 1
ATOM 757 N N . MET A 1 97 ? 5.358 2.583 -5.330 1.00 91.75 97 MET A N 1
ATOM 758 C CA . MET A 1 97 ? 6.095 1.726 -6.261 1.00 91.75 97 MET A CA 1
ATOM 759 C C . MET A 1 97 ? 5.717 1.984 -7.707 1.00 91.75 97 MET A C 1
ATOM 761 O O . MET A 1 97 ? 6.596 2.005 -8.570 1.00 91.75 97 MET A O 1
ATOM 765 N N . TYR A 1 98 ? 4.432 2.158 -7.998 1.00 90.38 98 TYR A N 1
ATOM 766 C CA . TYR A 1 98 ? 4.019 2.442 -9.359 1.00 90.38 98 TYR A CA 1
ATOM 767 C C . TYR A 1 98 ? 4.498 3.827 -9.797 1.00 90.38 98 TYR A C 1
ATOM 769 O O . TYR A 1 98 ? 5.231 3.939 -10.778 1.00 90.38 98 TYR A O 1
ATOM 777 N N . TRP A 1 99 ? 4.134 4.871 -9.048 1.00 88.19 99 TRP A N 1
ATOM 778 C CA . TRP A 1 99 ? 4.362 6.255 -9.463 1.00 88.19 99 TRP A CA 1
ATOM 779 C C . TRP A 1 99 ? 5.824 6.688 -9.391 1.00 88.19 99 TRP A C 1
ATOM 781 O O . TRP A 1 99 ? 6.238 7.507 -10.206 1.00 88.19 99 TRP A O 1
ATOM 791 N N . LEU A 1 100 ? 6.603 6.155 -8.446 1.00 89.25 100 LEU A N 1
ATOM 792 C CA . LEU A 1 100 ? 7.994 6.566 -8.244 1.00 89.25 100 LEU A CA 1
ATOM 793 C C . LEU A 1 100 ? 8.989 5.648 -8.953 1.00 89.25 100 LEU A C 1
ATOM 795 O O . LEU A 1 100 ? 10.017 6.136 -9.406 1.00 89.25 100 LEU A O 1
ATOM 799 N N . ILE A 1 101 ? 8.696 4.351 -9.084 1.00 88.12 101 ILE A N 1
ATOM 800 C CA . ILE A 1 101 ? 9.674 3.367 -9.576 1.00 88.12 101 ILE A CA 1
ATOM 801 C C . ILE A 1 101 ? 9.249 2.796 -10.931 1.00 88.12 101 ILE A C 1
ATOM 803 O O . ILE A 1 101 ? 9.943 2.969 -11.928 1.00 88.12 101 ILE A O 1
ATOM 807 N N . THR A 1 102 ? 8.099 2.124 -10.979 1.00 87.38 102 THR A N 1
ATOM 808 C CA . THR A 1 102 ? 7.690 1.310 -12.136 1.00 87.38 102 THR A CA 1
ATOM 809 C C . THR A 1 102 ? 7.391 2.172 -13.354 1.00 87.38 102 THR A C 1
ATOM 811 O O . THR A 1 102 ? 7.871 1.884 -14.442 1.00 87.38 102 THR A O 1
ATOM 814 N N . ARG A 1 103 ? 6.663 3.277 -13.172 1.00 84.12 103 ARG A N 1
ATOM 815 C CA . ARG A 1 103 ? 6.306 4.178 -14.269 1.00 84.12 103 ARG A CA 1
ATOM 816 C C . ARG A 1 103 ? 7.529 4.812 -14.929 1.00 84.12 103 ARG A C 1
ATOM 818 O O . ARG A 1 103 ? 7.597 4.832 -16.149 1.00 84.12 103 ARG A O 1
ATOM 825 N N . HIS A 1 104 ? 8.497 5.286 -14.143 1.00 82.81 104 HIS A N 1
ATOM 826 C CA . HIS A 1 104 ? 9.727 5.866 -14.694 1.00 82.81 104 HIS A CA 1
ATOM 827 C C . HIS A 1 104 ? 10.568 4.821 -15.438 1.00 82.81 104 HIS A C 1
ATOM 829 O O . HIS A 1 104 ? 11.136 5.132 -16.480 1.00 82.81 104 HIS A O 1
ATOM 835 N N . HIS A 1 105 ? 10.614 3.581 -14.940 1.00 82.56 105 HIS A N 1
ATOM 836 C CA . HIS A 1 105 ? 11.283 2.482 -15.635 1.00 82.56 105 HIS A CA 1
ATOM 837 C C . HIS A 1 105 ? 10.611 2.153 -16.979 1.00 82.56 105 HIS A C 1
ATOM 839 O O . HIS A 1 105 ? 11.297 2.057 -17.995 1.00 82.56 105 HIS A O 1
ATOM 845 N N . ASP A 1 106 ? 9.279 2.046 -17.002 1.00 80.56 106 ASP A N 1
ATOM 846 C CA . ASP A 1 106 ? 8.516 1.758 -18.223 1.00 80.56 106 ASP A CA 1
ATOM 847 C C . ASP A 1 106 ? 8.685 2.868 -19.278 1.00 80.56 106 ASP A C 1
ATOM 849 O O . ASP A 1 106 ? 8.824 2.574 -20.466 1.00 80.56 106 ASP A O 1
ATOM 853 N N . MET A 1 107 ? 8.713 4.137 -18.849 1.00 75.31 107 MET A N 1
ATOM 854 C CA . MET A 1 107 ? 8.975 5.283 -19.731 1.00 75.31 107 MET A CA 1
ATOM 855 C C . MET A 1 107 ? 10.389 5.226 -20.316 1.00 75.31 107 MET A C 1
ATOM 857 O O . MET A 1 107 ? 10.542 5.229 -21.534 1.00 75.31 107 MET A O 1
ATOM 861 N N . ALA A 1 108 ? 11.408 5.048 -19.469 1.00 75.44 108 ALA A N 1
ATOM 862 C CA . ALA A 1 108 ? 12.799 4.968 -19.914 1.00 75.44 108 ALA A CA 1
ATOM 863 C C . ALA A 1 108 ? 13.042 3.813 -20.903 1.00 75.44 108 ALA A C 1
ATOM 865 O O . ALA A 1 108 ? 13.810 3.954 -21.855 1.00 75.44 108 ALA A O 1
ATOM 866 N N . LYS A 1 109 ? 12.372 2.670 -20.706 1.00 73.31 109 LYS A N 1
ATOM 867 C CA . LYS A 1 109 ? 12.435 1.535 -21.636 1.00 73.31 109 LYS A CA 1
ATOM 868 C C . LYS A 1 109 ? 11.786 1.866 -22.981 1.00 73.31 109 LYS A C 1
ATOM 870 O O . LYS A 1 109 ? 12.355 1.530 -24.018 1.00 73.31 109 LYS A O 1
ATOM 875 N N . GLY A 1 110 ? 10.636 2.545 -22.965 1.00 68.62 110 GLY A N 1
ATOM 876 C CA . GLY A 1 110 ? 9.965 3.044 -24.166 1.00 68.62 110 GLY A CA 1
ATOM 877 C C . GLY A 1 110 ? 10.854 3.991 -24.975 1.00 68.62 110 GLY A C 1
ATOM 878 O O . GLY A 1 110 ? 11.060 3.776 -26.172 1.00 68.62 110 GLY A O 1
ATOM 879 N N . ASP A 1 111 ? 11.464 4.967 -24.309 1.00 72.00 111 ASP A N 1
ATOM 880 C CA . ASP A 1 111 ? 12.361 5.934 -24.947 1.00 72.00 111 ASP A CA 1
ATOM 881 C C . ASP A 1 111 ? 13.603 5.258 -25.530 1.00 72.00 111 ASP A C 1
ATOM 883 O O . ASP A 1 111 ? 13.993 5.545 -26.662 1.00 72.00 111 ASP A O 1
ATOM 887 N N . ALA A 1 112 ? 14.188 4.295 -24.811 1.00 68.44 112 ALA A N 1
ATOM 888 C CA . ALA A 1 112 ? 15.316 3.511 -25.305 1.00 68.44 112 ALA A CA 1
ATOM 889 C C . ALA A 1 112 ? 14.948 2.693 -26.555 1.00 68.44 112 ALA A C 1
ATOM 891 O O . ALA A 1 112 ? 15.717 2.663 -27.517 1.00 68.44 112 ALA A O 1
ATOM 892 N N . THR A 1 113 ? 13.766 2.066 -26.584 1.00 69.06 113 THR A N 1
ATOM 893 C CA . THR A 1 113 ? 13.294 1.346 -27.779 1.00 69.06 113 THR A CA 1
ATOM 894 C C . THR A 1 113 ? 13.046 2.276 -28.965 1.00 69.06 113 THR A C 1
ATOM 896 O O . THR A 1 113 ? 13.404 1.930 -30.091 1.00 69.06 113 THR A O 1
ATOM 899 N N . MET A 1 114 ? 12.505 3.473 -28.726 1.00 66.94 114 MET A N 1
ATOM 900 C CA . MET A 1 114 ? 12.315 4.481 -29.770 1.00 66.94 114 MET A CA 1
ATOM 901 C C . MET A 1 114 ? 13.657 4.988 -30.305 1.00 66.94 114 MET A C 1
ATOM 903 O O . MET A 1 114 ? 13.862 4.993 -31.517 1.00 66.94 114 MET A O 1
ATOM 907 N N . ALA A 1 115 ? 14.604 5.331 -29.429 1.00 64.88 115 ALA A N 1
ATOM 908 C CA . ALA A 1 115 ? 15.946 5.764 -29.817 1.00 64.88 115 ALA A CA 1
ATOM 909 C C . ALA A 1 115 ? 16.686 4.691 -30.632 1.00 64.88 115 ALA A C 1
ATOM 911 O O . ALA A 1 115 ? 17.280 5.007 -31.663 1.00 64.88 115 ALA A O 1
ATOM 912 N N . ALA A 1 116 ? 16.573 3.419 -30.231 1.00 68.44 116 ALA A N 1
ATOM 913 C CA . ALA A 1 116 ? 17.121 2.291 -30.980 1.00 68.44 116 ALA A CA 1
ATOM 914 C C . ALA A 1 116 ? 16.466 2.140 -32.365 1.00 68.44 116 ALA A C 1
ATOM 916 O O . ALA A 1 116 ? 17.168 1.937 -33.355 1.00 68.44 116 ALA A O 1
ATOM 917 N N . SER A 1 117 ? 15.139 2.291 -32.463 1.00 69.44 117 SER A N 1
ATOM 918 C CA . SER A 1 117 ? 14.425 2.245 -33.750 1.00 69.44 117 SER A CA 1
ATOM 919 C C . SER A 1 117 ? 14.797 3.399 -34.689 1.00 69.44 117 SER A C 1
ATOM 921 O O . SER A 1 117 ? 14.767 3.238 -35.907 1.00 69.44 117 SER A O 1
ATOM 923 N N . LEU A 1 118 ? 15.197 4.541 -34.122 1.00 79.12 118 LEU A N 1
ATOM 924 C CA . LEU A 1 118 ? 15.620 5.741 -34.843 1.00 79.12 118 LEU A CA 1
ATOM 925 C C . LEU A 1 118 ? 17.140 5.818 -35.0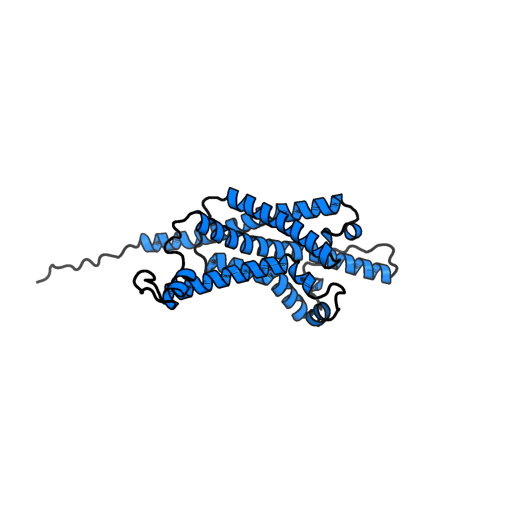60 1.00 79.12 118 LEU A C 1
ATOM 927 O O . LEU A 1 118 ? 17.614 6.818 -35.591 1.00 79.12 118 LEU A O 1
ATOM 931 N N . GLN A 1 119 ? 17.899 4.787 -34.662 1.00 76.62 119 GLN A N 1
ATOM 932 C CA . GLN A 1 119 ? 19.367 4.735 -34.755 1.00 76.62 119 GLN A CA 1
ATOM 933 C C . GLN A 1 119 ? 20.070 5.956 -34.131 1.00 76.62 119 GLN A C 1
ATOM 935 O O . GLN A 1 119 ? 21.138 6.370 -34.578 1.00 76.62 119 GLN A O 1
ATOM 940 N N . LEU A 1 120 ? 19.477 6.553 -33.095 1.00 70.88 120 LEU A N 1
ATOM 941 C CA . LEU A 1 120 ? 20.081 7.680 -32.392 1.00 70.88 120 LEU A CA 1
ATOM 942 C C . LEU A 1 120 ? 21.171 7.159 -31.446 1.00 70.88 120 LEU A C 1
ATOM 944 O O . LEU A 1 120 ? 20.889 6.369 -30.548 1.00 70.88 120 LEU A O 1
ATOM 948 N N . GLU A 1 121 ? 22.414 7.617 -31.636 1.00 59.78 121 GLU A N 1
ATOM 949 C CA . GLU A 1 121 ? 23.586 7.161 -30.863 1.00 59.78 121 GLU A CA 1
ATOM 950 C C . GLU A 1 121 ? 23.527 7.527 -29.371 1.00 59.78 121 GLU A C 1
ATOM 952 O O . GLU A 1 121 ? 24.203 6.906 -28.552 1.00 59.78 121 GLU A O 1
ATOM 957 N N . MET A 1 122 ? 22.689 8.495 -28.988 1.00 53.38 122 MET A N 1
ATOM 958 C CA . MET A 1 122 ? 22.389 8.788 -27.590 1.00 53.38 122 MET A CA 1
ATOM 959 C C . MET A 1 122 ? 20.899 9.082 -27.401 1.00 53.38 122 MET A C 1
ATOM 961 O O . MET A 1 122 ? 20.376 9.984 -28.062 1.00 53.38 122 MET A O 1
ATOM 965 N N . PRO A 1 123 ? 20.208 8.400 -26.467 1.00 52.06 123 PRO A N 1
ATOM 966 C CA . PRO A 1 123 ? 18.900 8.851 -26.029 1.00 52.06 123 PRO A CA 1
ATOM 967 C C . PRO A 1 123 ? 19.091 10.193 -25.319 1.00 52.06 123 PRO A C 1
ATOM 969 O O . PRO A 1 123 ? 19.750 10.280 -24.281 1.00 52.06 123 PRO A O 1
ATOM 972 N N . LEU A 1 124 ? 18.547 11.262 -25.899 1.00 48.28 124 LEU A N 1
ATOM 973 C CA . LEU A 1 124 ? 18.432 12.543 -25.220 1.00 48.28 124 LEU A CA 1
ATOM 974 C C . LEU A 1 124 ? 17.490 12.335 -24.027 1.00 48.28 124 LEU A C 1
ATOM 976 O O . LEU A 1 124 ? 16.276 12.289 -24.201 1.00 48.28 124 LEU A O 1
ATOM 980 N N . ILE A 1 125 ? 18.049 12.176 -22.825 1.00 53.72 125 ILE A N 1
ATOM 981 C CA . ILE A 1 125 ? 17.276 12.105 -21.580 1.00 53.72 125 ILE A CA 1
ATOM 982 C C . ILE A 1 125 ? 16.774 13.521 -21.285 1.00 53.72 125 ILE A C 1
ATOM 984 O O . ILE A 1 125 ? 17.387 14.277 -20.530 1.00 53.72 125 ILE A O 1
ATOM 988 N N . VAL A 1 126 ? 15.681 13.913 -21.934 1.00 54.62 126 VAL A N 1
ATOM 989 C CA . VAL A 1 126 ? 14.901 15.072 -21.507 1.00 54.62 126 VAL A CA 1
ATOM 990 C C . VAL A 1 126 ? 14.097 14.617 -20.292 1.00 54.62 126 VAL A C 1
ATOM 992 O O . VAL A 1 126 ? 13.401 13.608 -20.384 1.00 54.62 126 VAL A O 1
ATOM 995 N N . PRO A 1 127 ? 14.183 15.301 -19.139 1.00 54.75 127 PRO A N 1
ATOM 996 C CA . PRO A 1 127 ? 13.264 15.042 -18.045 1.00 54.75 127 PRO A CA 1
ATOM 997 C C . PRO A 1 127 ? 11.848 15.335 -18.540 1.00 54.75 127 PRO A C 1
ATOM 999 O O . PRO A 1 127 ? 11.484 16.498 -18.729 1.00 54.75 127 PRO A O 1
ATOM 1002 N N . ASP A 1 128 ? 11.067 14.287 -18.786 1.00 61.84 128 ASP A N 1
ATOM 1003 C CA . ASP A 1 128 ? 9.679 14.461 -19.177 1.00 61.84 128 ASP A CA 1
ATOM 1004 C C . ASP A 1 128 ? 8.918 15.211 -18.076 1.00 61.84 128 ASP A C 1
ATOM 1006 O O . ASP A 1 128 ? 9.139 14.971 -16.880 1.00 61.84 128 ASP A O 1
ATOM 1010 N N . PRO A 1 129 ? 8.005 16.127 -18.445 1.00 64.19 129 PRO A N 1
ATOM 1011 C CA . PRO A 1 129 ? 7.175 16.804 -17.467 1.00 64.19 129 PRO A CA 1
ATOM 1012 C C . PRO A 1 129 ? 6.401 15.773 -16.633 1.00 64.19 129 PRO A C 1
ATOM 1014 O O . PRO A 1 129 ? 6.003 14.720 -17.150 1.00 64.19 129 PRO A O 1
ATOM 1017 N N . PRO A 1 130 ? 6.131 16.056 -15.344 1.00 63.53 130 PRO A N 1
ATOM 1018 C CA . PRO A 1 130 ? 5.300 15.173 -14.542 1.00 63.53 130 PRO A CA 1
ATOM 1019 C C . PRO A 1 130 ? 3.952 15.010 -15.253 1.00 63.53 130 PRO A C 1
ATOM 1021 O O . PRO A 1 130 ? 3.264 15.998 -15.496 1.00 63.53 130 PRO A O 1
ATOM 1024 N N . PHE A 1 131 ? 3.597 13.766 -15.604 1.00 69.94 131 PHE A N 1
ATOM 1025 C CA . PHE A 1 131 ? 2.382 13.437 -16.378 1.00 69.94 131 PHE A CA 1
ATOM 1026 C C . PHE A 1 131 ? 2.445 13.696 -17.893 1.00 69.94 131 PHE A C 1
ATOM 1028 O O . PHE A 1 131 ? 1.407 13.666 -18.554 1.00 69.94 131 PHE A O 1
ATOM 1035 N N . GLY A 1 132 ? 3.639 13.862 -18.469 1.00 69.25 132 GLY A N 1
ATOM 1036 C CA . GLY A 1 132 ? 3.840 13.958 -19.921 1.00 69.25 132 GLY A CA 1
ATOM 1037 C C . GLY A 1 132 ? 3.304 12.749 -20.700 1.00 69.25 132 GLY A C 1
ATOM 1038 O O . GLY A 1 132 ? 2.647 12.920 -21.719 1.00 69.25 132 GLY A O 1
ATOM 1039 N N . ASP A 1 133 ? 3.439 11.538 -20.156 1.00 71.69 133 ASP A N 1
ATOM 1040 C CA . ASP A 1 133 ? 2.876 10.282 -20.693 1.00 71.69 133 ASP A CA 1
ATOM 1041 C C . ASP A 1 133 ? 1.331 10.227 -20.738 1.00 71.69 133 ASP A C 1
ATOM 1043 O O . ASP A 1 133 ? 0.747 9.301 -21.328 1.00 71.69 133 ASP A O 1
ATOM 1047 N N . PHE A 1 134 ? 0.665 11.182 -20.080 1.00 76.56 134 PHE A N 1
ATOM 1048 C CA . PHE A 1 134 ? -0.783 11.380 -20.104 1.00 76.56 134 PHE A CA 1
ATOM 1049 C C . PHE A 1 134 ? -1.208 12.495 -21.057 1.00 76.56 134 PHE A C 1
ATOM 1051 O O . PHE A 1 134 ? -2.359 12.497 -21.505 1.00 76.56 134 PHE A O 1
ATOM 1058 N N . ALA A 1 135 ? -0.302 13.409 -21.408 1.00 68.75 135 ALA A N 1
ATOM 1059 C CA . ALA A 1 135 ? -0.569 14.435 -22.401 1.00 68.75 135 ALA A CA 1
ATOM 1060 C C . ALA A 1 135 ? -0.818 13.766 -23.766 1.00 68.75 135 ALA A C 1
ATOM 1062 O O . ALA A 1 135 ? -0.005 12.995 -24.262 1.00 68.75 135 ALA A O 1
ATOM 1063 N N . GLY A 1 136 ? -1.999 13.991 -24.347 1.00 69.81 136 GLY A N 1
ATOM 1064 C CA . GLY A 1 136 ? -2.403 13.387 -25.625 1.00 69.81 136 GLY A CA 1
ATOM 1065 C C . GLY A 1 136 ? -2.958 11.954 -25.550 1.00 69.81 136 GLY A C 1
ATOM 1066 O O . GLY A 1 136 ? -3.554 11.494 -26.519 1.00 69.81 136 GLY A O 1
ATOM 1067 N N . ALA A 1 137 ? -2.874 11.262 -24.406 1.00 71.00 137 ALA A N 1
ATOM 1068 C CA . ALA A 1 137 ? -3.370 9.884 -24.251 1.00 71.00 137 ALA A CA 1
ATOM 1069 C C . ALA A 1 137 ? -4.897 9.765 -24.012 1.00 71.00 137 ALA A C 1
ATOM 1071 O O . ALA A 1 137 ? -5.419 8.662 -23.812 1.00 71.00 137 ALA A O 1
ATOM 1072 N N . GLY A 1 138 ? -5.615 10.894 -24.004 1.00 80.81 138 GLY A N 1
ATOM 1073 C CA . GLY A 1 138 ? -7.034 10.981 -23.649 1.00 80.81 138 GLY A CA 1
ATOM 1074 C C . GLY A 1 138 ? -7.304 10.739 -22.156 1.00 80.81 138 GLY A C 1
ATOM 1075 O O . GLY A 1 138 ? -6.392 10.536 -21.362 1.00 80.81 138 GLY A O 1
ATOM 1076 N N . TRP A 1 139 ? -8.578 10.747 -21.750 1.00 82.25 139 TRP A N 1
ATOM 1077 C CA . TRP A 1 139 ? -8.964 10.629 -20.332 1.00 82.25 139 TRP A CA 1
ATOM 1078 C C . TRP A 1 139 ? -8.874 9.195 -19.778 1.00 82.25 139 TRP A C 1
ATOM 1080 O O . TRP A 1 139 ? -8.689 8.999 -18.577 1.00 82.25 139 TRP A O 1
ATOM 1090 N N . TYR A 1 140 ? -8.984 8.179 -20.640 1.00 83.44 140 TYR A N 1
ATOM 1091 C CA . TYR A 1 140 ? -9.138 6.784 -20.215 1.00 83.44 140 TYR A CA 1
ATOM 1092 C C . TYR A 1 140 ? -7.849 6.162 -19.657 1.00 83.44 140 TYR A C 1
ATOM 1094 O O . TYR A 1 140 ? -7.890 5.501 -18.620 1.00 83.44 140 TYR A O 1
ATOM 1102 N N . LYS A 1 141 ? -6.693 6.362 -20.311 1.00 81.62 141 LYS A N 1
ATOM 1103 C CA . LYS A 1 141 ? -5.404 5.814 -19.838 1.00 81.62 141 LYS A CA 1
ATOM 1104 C C . LYS A 1 141 ? -5.032 6.361 -18.451 1.00 81.62 141 LYS A C 1
ATOM 1106 O O . LYS A 1 141 ? -4.784 5.538 -17.566 1.00 81.62 141 LYS A O 1
ATOM 1111 N N . PRO A 1 142 ? -5.042 7.690 -18.221 1.00 82.50 142 PRO A N 1
ATOM 1112 C CA . PRO A 1 142 ? -4.762 8.251 -16.903 1.00 82.50 142 PRO A CA 1
ATOM 1113 C C . PRO A 1 142 ? -5.770 7.771 -15.860 1.00 82.50 142 PRO A C 1
ATOM 1115 O O . PRO A 1 142 ? -5.366 7.374 -14.772 1.00 82.50 142 PRO A O 1
ATOM 1118 N N . PHE A 1 143 ? -7.065 7.714 -16.203 1.00 85.31 143 PHE A N 1
ATOM 1119 C CA . PHE A 1 143 ? -8.103 7.201 -15.306 1.00 85.31 143 PHE A CA 1
ATOM 1120 C C . PHE A 1 143 ? -7.822 5.764 -14.852 1.00 85.31 143 PHE A C 1
ATOM 1122 O O . PHE A 1 143 ? -7.854 5.483 -13.655 1.00 85.31 143 PHE A O 1
ATOM 1129 N N . VAL A 1 144 ? -7.502 4.855 -15.780 1.00 85.31 144 VAL A N 1
ATOM 1130 C CA . VAL A 1 144 ? -7.211 3.453 -15.442 1.00 85.31 144 VAL A CA 1
ATOM 1131 C C . VAL A 1 144 ? -5.974 3.347 -14.555 1.00 85.31 144 VAL A C 1
ATOM 1133 O O . VAL A 1 144 ? -6.028 2.638 -13.554 1.00 85.31 144 VAL A O 1
ATOM 1136 N N . MET A 1 145 ? -4.885 4.057 -14.866 1.00 83.50 145 MET A N 1
ATOM 1137 C CA . MET A 1 145 ? -3.661 4.003 -14.052 1.00 83.50 145 MET A CA 1
ATOM 1138 C C . MET A 1 145 ? -3.872 4.604 -12.657 1.00 83.50 145 MET A C 1
ATOM 1140 O O . MET A 1 145 ? -3.471 4.006 -11.657 1.00 83.50 145 MET A O 1
ATOM 1144 N N . MET A 1 146 ? -4.576 5.736 -12.578 1.00 85.25 146 MET A N 1
ATOM 1145 C CA . MET A 1 146 ? -4.937 6.388 -11.319 1.00 85.25 146 MET A CA 1
ATOM 1146 C C . MET A 1 146 ? -5.838 5.496 -10.468 1.00 85.25 146 MET A C 1
ATOM 1148 O O . MET A 1 146 ? -5.592 5.325 -9.278 1.00 85.25 146 MET A O 1
ATOM 1152 N N . ASN A 1 147 ? -6.843 4.858 -11.063 1.00 88.12 147 ASN A N 1
ATOM 1153 C CA . ASN A 1 147 ? -7.704 3.928 -10.343 1.00 88.12 147 ASN A CA 1
ATOM 1154 C C . ASN A 1 147 ? -6.938 2.666 -9.914 1.00 88.12 147 ASN A C 1
ATOM 1156 O O . ASN A 1 147 ? -7.124 2.169 -8.805 1.00 88.12 147 ASN A O 1
ATOM 1160 N N . MET A 1 148 ? -6.051 2.152 -10.771 1.00 86.69 148 MET A N 1
ATOM 1161 C CA . MET A 1 148 ? -5.353 0.897 -10.514 1.00 86.69 148 MET A CA 1
ATOM 1162 C C . MET A 1 148 ? -4.330 1.012 -9.380 1.00 86.69 148 MET A C 1
ATOM 1164 O O . MET A 1 148 ? -4.277 0.113 -8.540 1.00 86.69 148 MET A O 1
ATOM 1168 N N . HIS A 1 149 ? -3.576 2.110 -9.341 1.00 86.62 149 HIS A N 1
ATOM 1169 C CA . HIS A 1 149 ? -2.468 2.293 -8.399 1.00 86.62 149 HIS A CA 1
ATOM 1170 C C . HIS A 1 149 ? -2.681 3.413 -7.383 1.00 86.62 149 HIS A C 1
ATOM 1172 O O . HIS A 1 149 ? -1.983 3.457 -6.381 1.00 86.62 149 HIS A O 1
ATOM 1178 N N . GLY A 1 150 ? -3.623 4.328 -7.607 1.00 88.69 150 GLY A N 1
ATOM 1179 C CA . GLY A 1 150 ? -3.989 5.386 -6.658 1.00 88.69 150 GLY A CA 1
ATOM 1180 C C . GLY A 1 150 ? -5.292 5.103 -5.906 1.00 88.69 150 GLY A C 1
ATOM 1181 O O . GLY A 1 150 ? -5.417 5.486 -4.745 1.00 88.69 150 GLY A O 1
ATOM 1182 N N . GLY A 1 151 ? -6.243 4.392 -6.519 1.00 91.69 151 GLY A N 1
ATOM 1183 C CA . GLY A 1 151 ? -7.597 4.218 -5.982 1.00 91.69 151 GLY A CA 1
ATOM 1184 C C . GLY A 1 151 ? -7.642 3.632 -4.568 1.00 91.69 151 GLY A C 1
ATOM 1185 O O . GLY A 1 151 ? -8.301 4.192 -3.695 1.00 91.69 151 GLY A O 1
ATOM 1186 N N . THR A 1 152 ? -6.897 2.555 -4.302 1.00 93.38 152 THR A N 1
ATOM 1187 C CA . THR A 1 152 ? -6.862 1.932 -2.966 1.00 93.38 152 THR A CA 1
ATOM 1188 C C . THR A 1 152 ? -6.196 2.826 -1.925 1.00 93.38 152 THR A C 1
ATOM 1190 O O . THR A 1 152 ? -6.686 2.908 -0.805 1.00 93.38 152 THR A O 1
ATOM 1193 N N . SER A 1 153 ? -5.133 3.559 -2.270 1.00 95.38 153 SER A N 1
ATOM 1194 C CA . SER A 1 153 ? -4.525 4.518 -1.337 1.00 95.38 153 SER A CA 1
ATOM 1195 C C . SER A 1 153 ? -5.481 5.646 -0.955 1.00 95.38 153 SER A C 1
ATOM 1197 O O . SER A 1 153 ? -5.603 5.964 0.226 1.00 95.38 153 SER A O 1
ATOM 1199 N N . LEU A 1 154 ? -6.212 6.201 -1.927 1.00 94.88 154 LEU A N 1
ATOM 1200 C CA . LEU A 1 154 ? -7.209 7.244 -1.694 1.00 94.88 154 LEU A CA 1
ATOM 1201 C C . LEU A 1 154 ? -8.363 6.723 -0.837 1.00 94.88 154 LEU A C 1
ATOM 1203 O O . LEU A 1 154 ? -8.776 7.403 0.100 1.00 94.88 154 LEU A O 1
ATOM 1207 N N . LEU A 1 155 ? -8.833 5.504 -1.114 1.00 94.44 155 LEU A N 1
ATOM 1208 C CA . LEU A 1 155 ? -9.824 4.813 -0.292 1.00 94.44 155 LEU A CA 1
ATOM 1209 C C . LEU A 1 155 ? -9.337 4.690 1.158 1.00 94.44 155 LEU A C 1
ATOM 1211 O O . LEU A 1 155 ? -10.054 5.083 2.070 1.00 94.44 155 LEU A O 1
ATOM 1215 N N . MET A 1 156 ? -8.105 4.222 1.380 1.00 95.25 156 MET A N 1
ATOM 1216 C CA . MET A 1 156 ? -7.556 4.070 2.732 1.00 95.25 156 MET A CA 1
ATOM 1217 C C . MET A 1 156 ? -7.313 5.416 3.433 1.00 95.25 156 MET A C 1
ATOM 1219 O O . MET A 1 156 ? -7.447 5.497 4.653 1.00 95.25 156 MET A O 1
ATOM 1223 N N . ILE A 1 157 ? -6.994 6.486 2.695 1.00 94.12 157 ILE A N 1
ATOM 1224 C CA . ILE A 1 157 ? -6.930 7.854 3.238 1.00 94.12 157 ILE A CA 1
ATOM 1225 C C . ILE A 1 157 ? -8.318 8.309 3.691 1.00 94.12 157 ILE A C 1
ATOM 1227 O O . ILE A 1 157 ? -8.456 8.794 4.813 1.00 94.12 157 ILE A O 1
ATOM 1231 N N . MET A 1 158 ? -9.343 8.139 2.853 1.00 92.31 158 MET A N 1
ATOM 1232 C CA . MET A 1 158 ? -10.725 8.477 3.207 1.00 92.31 158 MET A CA 1
ATOM 1233 C C . MET A 1 158 ? -11.203 7.672 4.417 1.00 92.31 158 MET A C 1
ATOM 1235 O O . MET A 1 158 ? -11.716 8.256 5.369 1.00 92.31 158 MET A O 1
ATOM 1239 N N . GLU A 1 159 ? -10.955 6.362 4.425 1.00 90.94 159 GLU A N 1
ATOM 1240 C CA . GLU A 1 159 ? -11.243 5.468 5.548 1.00 90.94 159 GLU A CA 1
ATOM 1241 C C . GLU A 1 159 ? -10.582 5.983 6.833 1.00 90.94 159 GLU A C 1
ATOM 1243 O O . GLU A 1 159 ? -11.252 6.182 7.846 1.00 90.94 159 GLU A O 1
ATOM 1248 N N . MET A 1 160 ? -9.280 6.280 6.784 1.00 90.88 160 MET A N 1
ATOM 1249 C CA . MET A 1 160 ? -8.540 6.815 7.925 1.00 90.88 160 MET A CA 1
ATOM 1250 C C . MET A 1 160 ? -9.140 8.106 8.455 1.00 90.88 160 MET A C 1
ATOM 1252 O O . MET A 1 160 ? -9.335 8.213 9.665 1.00 90.88 160 MET A O 1
ATOM 1256 N N . LEU A 1 161 ? -9.371 9.083 7.576 1.00 88.81 161 LEU A N 1
ATOM 1257 C CA . LEU A 1 161 ? -9.745 10.443 7.954 1.00 88.81 161 LEU A CA 1
ATOM 1258 C C . LEU A 1 161 ? -11.217 10.565 8.362 1.00 88.81 161 LEU A C 1
ATOM 1260 O O . LEU A 1 161 ? -11.517 11.381 9.233 1.00 88.81 161 LEU A O 1
ATOM 1264 N N . LEU A 1 162 ? -12.112 9.787 7.748 1.00 85.06 162 LEU A N 1
ATOM 1265 C CA . LEU A 1 162 ? -13.561 9.990 7.842 1.00 85.06 162 LEU A CA 1
ATOM 1266 C C . LEU A 1 162 ? -14.297 8.844 8.539 1.00 85.06 162 LEU A C 1
ATOM 1268 O O . LEU A 1 162 ? -15.203 9.099 9.327 1.00 85.06 162 LEU A O 1
ATOM 1272 N N . MET A 1 163 ? -13.943 7.594 8.235 1.00 80.50 163 MET A N 1
ATOM 1273 C CA . MET A 1 163 ? -14.784 6.433 8.564 1.00 80.50 163 MET A CA 1
ATOM 1274 C C . MET A 1 163 ? -14.254 5.624 9.748 1.00 80.50 163 MET A C 1
ATOM 1276 O O . MET A 1 163 ? -15.003 4.885 10.385 1.00 80.50 163 MET A O 1
ATOM 1280 N N . ASN A 1 164 ? -12.975 5.794 10.086 1.00 73.81 164 ASN A N 1
ATOM 1281 C CA . ASN A 1 164 ? -12.310 4.990 11.091 1.00 73.81 164 ASN A CA 1
ATOM 1282 C C . ASN A 1 164 ? -11.993 5.778 12.376 1.00 73.81 164 ASN A C 1
ATOM 1284 O O . ASN A 1 164 ? -11.468 6.889 12.343 1.00 73.81 164 ASN A O 1
ATOM 1288 N N . SER A 1 165 ? -12.243 5.154 13.532 1.00 69.19 165 SER A N 1
ATOM 1289 C CA . SER A 1 165 ? -11.890 5.645 14.876 1.00 69.19 165 SER A CA 1
ATOM 1290 C C . SER A 1 165 ? -10.682 4.911 15.490 1.00 69.19 165 SER A C 1
ATOM 1292 O O . SER A 1 165 ? -10.337 5.163 16.651 1.00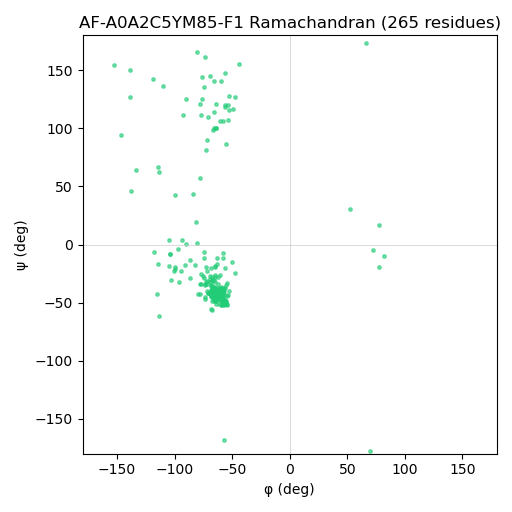 69.19 165 SER A O 1
ATOM 1294 N N . ILE A 1 166 ? -10.029 3.994 14.766 1.00 70.19 166 ILE A N 1
ATOM 1295 C CA . ILE A 1 166 ? -8.860 3.258 15.265 1.00 70.19 166 ILE A CA 1
ATOM 1296 C C . ILE A 1 166 ? -7.787 4.261 15.706 1.00 70.19 166 ILE A C 1
ATOM 1298 O O . ILE A 1 166 ? -7.307 5.084 14.921 1.00 70.19 166 ILE A O 1
ATOM 1302 N N . LYS A 1 167 ? -7.449 4.205 16.997 1.00 69.38 167 LYS A N 1
ATOM 1303 C CA . LYS A 1 167 ? -6.349 4.961 17.603 1.00 69.38 167 LYS A CA 1
ATOM 1304 C C . LYS A 1 167 ? -5.026 4.256 17.321 1.00 69.38 167 LYS A C 1
ATOM 1306 O O . LYS A 1 167 ? -5.002 3.080 16.956 1.00 69.38 167 LYS A O 1
ATOM 1311 N N . ARG A 1 168 ? -3.917 4.962 17.542 1.00 68.06 168 ARG A N 1
ATOM 1312 C CA . ARG A 1 168 ? -2.573 4.382 17.417 1.00 68.06 168 ARG A CA 1
ATOM 1313 C C . ARG A 1 168 ? -2.465 3.092 18.253 1.00 68.06 168 ARG A C 1
ATOM 1315 O O . ARG A 1 168 ? -2.790 3.128 19.442 1.00 68.06 168 ARG A O 1
ATOM 1322 N N . PRO A 1 169 ? -2.023 1.964 17.668 1.00 67.75 169 PRO A N 1
ATOM 1323 C CA . PRO A 1 169 ? -1.915 0.709 18.392 1.00 67.75 169 PRO A CA 1
ATOM 1324 C C . PRO A 1 169 ? -0.853 0.827 19.490 1.00 67.75 169 PRO A C 1
ATOM 1326 O O . PRO A 1 169 ? 0.220 1.390 19.276 1.00 67.75 169 PRO A O 1
ATOM 1329 N N . HIS A 1 170 ? -1.120 0.240 20.659 1.00 65.06 170 HIS A N 1
ATOM 1330 C CA . HIS A 1 170 ? -0.206 0.277 21.809 1.00 65.06 170 HIS A CA 1
ATOM 1331 C C . HIS A 1 170 ? 1.148 -0.419 21.551 1.00 65.06 170 HIS A C 1
ATOM 1333 O O . HIS A 1 170 ? 2.104 -0.185 22.282 1.00 65.06 170 HIS A O 1
ATOM 1339 N N . GLY A 1 171 ? 1.249 -1.261 20.515 1.00 77.25 171 GLY A N 1
ATOM 1340 C CA . GLY A 1 171 ? 2.467 -1.979 20.127 1.00 77.25 171 GLY A CA 1
ATOM 1341 C C . GLY A 1 171 ? 3.013 -1.539 18.770 1.00 77.25 171 GLY A C 1
ATOM 1342 O O . GLY A 1 171 ? 2.997 -2.334 17.829 1.00 77.25 171 GLY A O 1
ATOM 1343 N N . LEU A 1 172 ? 3.488 -0.294 18.656 1.00 82.69 172 LEU A N 1
ATOM 1344 C CA . LEU A 1 172 ? 4.039 0.247 17.404 1.00 82.69 172 LEU A CA 1
ATOM 1345 C C . LEU A 1 172 ? 5.174 -0.623 16.848 1.00 82.69 172 LEU A C 1
ATOM 1347 O O . LEU A 1 172 ? 5.114 -1.017 15.688 1.00 82.69 172 LEU A O 1
ATOM 1351 N N . ALA A 1 173 ? 6.154 -0.984 17.682 1.00 85.44 173 ALA A N 1
ATOM 1352 C CA . ALA A 1 173 ? 7.300 -1.800 17.272 1.00 85.44 173 ALA A CA 1
ATOM 1353 C C . ALA A 1 173 ? 6.888 -3.180 16.729 1.00 85.44 173 ALA A C 1
ATOM 1355 O O . ALA A 1 173 ? 7.441 -3.646 15.737 1.00 85.44 173 ALA A O 1
ATOM 1356 N N . ALA A 1 174 ? 5.871 -3.805 17.332 1.00 87.94 174 ALA A N 1
ATOM 1357 C CA . ALA A 1 174 ? 5.349 -5.087 16.865 1.00 87.94 174 ALA A CA 1
ATOM 1358 C C . ALA A 1 174 ? 4.703 -4.972 15.474 1.00 87.94 174 ALA A C 1
ATOM 1360 O O . ALA A 1 174 ? 4.878 -5.863 14.650 1.00 87.94 174 ALA A O 1
ATOM 1361 N N . HIS A 1 175 ? 4.009 -3.864 15.190 1.00 89.62 175 HIS A N 1
ATOM 1362 C CA . HIS A 1 175 ? 3.445 -3.608 13.861 1.00 89.62 175 HIS A CA 1
ATOM 1363 C C . HIS A 1 175 ? 4.542 -3.298 12.837 1.00 89.62 175 HIS A C 1
ATOM 1365 O O . HIS A 1 175 ? 4.510 -3.846 11.742 1.00 89.62 175 HIS A O 1
ATOM 1371 N N . PHE A 1 176 ? 5.551 -2.498 13.201 1.00 91.69 176 PHE A N 1
ATOM 1372 C CA . PHE A 1 176 ? 6.725 -2.257 12.352 1.00 91.69 176 PHE A CA 1
ATOM 1373 C C . PHE A 1 176 ? 7.407 -3.569 11.945 1.00 91.69 176 PHE A C 1
ATOM 1375 O O . PHE A 1 176 ? 7.600 -3.821 10.756 1.00 91.69 176 PHE A O 1
ATOM 1382 N N . LEU A 1 177 ? 7.725 -4.425 12.921 1.00 93.94 177 LEU A N 1
ATOM 1383 C CA . LEU A 1 177 ? 8.349 -5.721 12.663 1.00 93.94 177 LEU A CA 1
ATOM 1384 C C . LEU A 1 177 ? 7.423 -6.635 11.856 1.00 93.94 177 LEU A C 1
ATOM 1386 O O . LEU A 1 177 ? 7.865 -7.271 10.905 1.00 93.94 177 LEU A O 1
ATOM 1390 N N . GLY A 1 178 ? 6.134 -6.670 12.199 1.00 94.50 178 GLY A N 1
ATOM 1391 C CA . GLY A 1 178 ? 5.142 -7.449 11.469 1.00 94.50 178 GLY A CA 1
ATOM 1392 C C . GLY A 1 178 ? 5.071 -7.058 9.993 1.00 94.50 178 GLY A C 1
ATOM 1393 O O . GLY A 1 178 ? 5.004 -7.935 9.140 1.00 94.50 178 GLY A O 1
ATOM 1394 N N . LEU A 1 179 ? 5.133 -5.762 9.671 1.00 96.50 179 LEU A N 1
ATOM 1395 C CA . LEU A 1 179 ? 5.074 -5.280 8.290 1.00 96.50 179 LEU A CA 1
ATOM 1396 C C . LEU A 1 179 ? 6.323 -5.698 7.513 1.00 96.50 179 LEU A C 1
ATOM 1398 O O . LEU A 1 179 ? 6.203 -6.186 6.393 1.00 96.50 179 LEU A O 1
ATOM 1402 N N . ILE A 1 180 ? 7.501 -5.587 8.133 1.00 97.06 180 ILE A N 1
ATOM 1403 C CA . ILE A 1 180 ? 8.764 -6.076 7.564 1.00 97.06 180 ILE A CA 1
ATOM 1404 C C . ILE A 1 180 ? 8.670 -7.577 7.269 1.00 97.06 180 ILE A C 1
ATOM 1406 O O . ILE A 1 180 ? 8.986 -8.005 6.160 1.00 97.06 180 ILE A O 1
ATOM 1410 N N . VAL A 1 181 ? 8.192 -8.372 8.231 1.00 97.12 181 VAL A N 1
ATOM 1411 C CA . VAL A 1 181 ? 8.017 -9.823 8.066 1.00 97.12 181 VAL A CA 1
ATOM 1412 C C . VAL A 1 181 ? 7.046 -10.132 6.926 1.00 97.12 181 VAL A C 1
ATOM 1414 O O . VAL A 1 181 ? 7.349 -10.988 6.098 1.00 97.12 181 VAL A O 1
ATOM 1417 N N . LEU A 1 182 ? 5.920 -9.420 6.825 1.00 97.19 182 LEU A N 1
ATOM 1418 C CA . LEU A 1 182 ? 4.967 -9.595 5.725 1.00 97.19 182 LEU A CA 1
ATOM 1419 C C . LEU A 1 182 ? 5.577 -9.227 4.362 1.00 97.19 182 LEU A C 1
ATOM 1421 O O . LEU A 1 182 ? 5.336 -9.935 3.386 1.00 97.19 182 LEU A O 1
ATOM 1425 N N . CYS A 1 183 ? 6.398 -8.176 4.278 1.00 97.62 183 CYS A N 1
ATOM 1426 C CA . CYS A 1 183 ? 7.115 -7.822 3.050 1.00 97.62 183 CYS A CA 1
ATOM 1427 C C . CYS A 1 183 ? 8.130 -8.898 2.646 1.00 97.62 183 CYS A C 1
ATOM 1429 O O . CYS A 1 183 ? 8.172 -9.296 1.483 1.00 97.62 183 CYS A O 1
ATOM 1431 N N . VAL A 1 184 ? 8.915 -9.414 3.594 1.00 97.50 184 VAL A N 1
ATOM 1432 C CA . VAL A 1 184 ? 9.853 -10.522 3.340 1.00 97.50 184 VAL A CA 1
ATOM 1433 C C . VAL A 1 184 ? 9.100 -11.781 2.905 1.00 97.50 184 VAL A C 1
ATOM 1435 O O . VAL A 1 184 ? 9.500 -12.446 1.948 1.00 97.50 184 VAL A O 1
ATOM 1438 N N . MET A 1 185 ? 7.972 -12.082 3.550 1.00 97.44 185 MET A N 1
ATOM 1439 C CA . MET A 1 185 ? 7.103 -13.195 3.173 1.00 97.44 185 MET A CA 1
ATOM 1440 C C . MET A 1 185 ? 6.554 -13.023 1.753 1.00 97.44 185 MET A C 1
ATOM 1442 O O . MET A 1 185 ? 6.543 -13.987 0.988 1.00 97.44 185 MET A O 1
ATOM 1446 N N . TYR A 1 186 ? 6.175 -11.802 1.361 1.00 97.31 186 TYR A N 1
ATOM 1447 C CA . TYR A 1 186 ? 5.787 -11.508 -0.017 1.00 97.31 186 TYR A CA 1
ATOM 1448 C C . TYR A 1 186 ? 6.934 -11.746 -1.007 1.00 97.31 186 TYR A C 1
ATOM 1450 O O . TYR A 1 186 ? 6.692 -12.323 -2.060 1.00 97.31 186 TYR A O 1
ATOM 1458 N N . LEU A 1 187 ? 8.180 -11.374 -0.696 1.00 96.81 187 LEU A N 1
ATOM 1459 C CA . LEU A 1 187 ? 9.315 -11.680 -1.581 1.00 96.81 187 LEU A CA 1
ATOM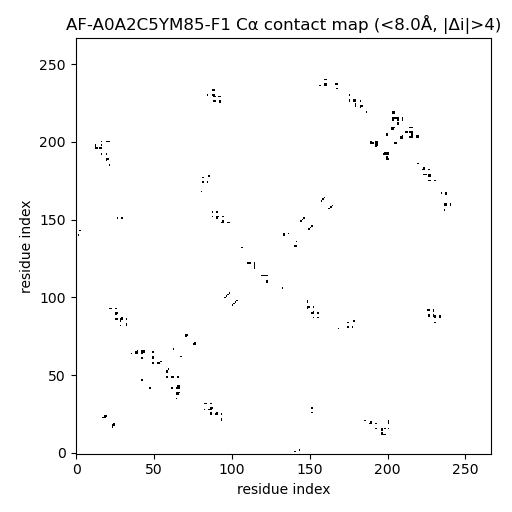 1460 C C . LEU A 1 187 ? 9.489 -13.196 -1.773 1.00 96.81 187 LEU A C 1
ATOM 1462 O O . LEU A 1 187 ? 9.728 -13.659 -2.890 1.00 96.81 187 LEU A O 1
ATOM 1466 N N . GLY A 1 188 ? 9.300 -13.977 -0.705 1.00 96.38 188 GLY A N 1
ATOM 1467 C CA . GLY A 1 188 ? 9.236 -15.439 -0.784 1.00 96.38 188 GLY A CA 1
ATOM 1468 C C . GLY A 1 188 ? 8.095 -15.926 -1.684 1.00 96.38 188 GLY A C 1
ATOM 1469 O O . GLY A 1 188 ? 8.308 -16.780 -2.545 1.00 96.38 188 GLY A O 1
ATOM 1470 N N . TRP A 1 189 ? 6.909 -15.332 -1.545 1.00 95.75 189 TRP A N 1
ATOM 1471 C CA . TRP A 1 189 ? 5.744 -15.626 -2.381 1.00 95.75 189 TRP A CA 1
ATOM 1472 C C . TRP A 1 189 ? 5.957 -15.259 -3.856 1.00 95.75 189 TRP A C 1
ATOM 1474 O O . TRP A 1 189 ? 5.614 -16.038 -4.739 1.00 95.75 189 TRP A O 1
ATOM 1484 N N . ALA A 1 190 ? 6.587 -14.122 -4.143 1.00 93.94 190 ALA A N 1
ATOM 1485 C CA . ALA A 1 190 ? 6.925 -13.691 -5.495 1.00 93.94 190 ALA A CA 1
ATOM 1486 C C . ALA A 1 190 ? 7.952 -14.633 -6.143 1.00 93.94 190 ALA A C 1
ATOM 1488 O O . ALA A 1 190 ? 7.814 -14.992 -7.314 1.00 93.94 190 ALA A O 1
ATOM 1489 N N . LYS A 1 191 ? 8.946 -15.099 -5.374 1.00 94.12 191 LYS A N 1
ATOM 1490 C CA . LYS A 1 191 ? 9.903 -16.119 -5.827 1.00 94.12 191 LYS A CA 1
ATOM 1491 C C . LYS A 1 191 ? 9.210 -17.448 -6.134 1.00 94.12 191 LYS A C 1
ATOM 1493 O O . LYS A 1 191 ? 9.519 -18.071 -7.148 1.00 94.12 191 LYS A O 1
ATOM 1498 N N . PHE A 1 192 ? 8.267 -17.869 -5.292 1.00 94.25 192 PHE A N 1
ATOM 1499 C CA . PHE A 1 192 ? 7.436 -19.043 -5.558 1.00 94.25 192 PHE A CA 1
ATOM 1500 C C . PHE A 1 192 ? 6.579 -18.852 -6.821 1.00 94.25 192 PHE A C 1
ATOM 1502 O O . PHE A 1 192 ? 6.545 -19.729 -7.680 1.00 94.25 192 PHE A O 1
ATOM 1509 N N . GLY A 1 193 ? 5.989 -17.671 -7.005 1.00 90.94 193 GLY A N 1
ATOM 1510 C CA . GLY A 1 193 ? 5.257 -17.307 -8.217 1.00 90.94 193 GLY A CA 1
ATOM 1511 C C . GLY A 1 193 ? 6.098 -17.396 -9.488 1.00 90.94 193 GLY A C 1
ATOM 1512 O O . GLY A 1 193 ? 5.622 -17.922 -10.494 1.00 90.94 193 GLY A O 1
ATOM 1513 N N . ARG A 1 194 ? 7.369 -16.973 -9.437 1.00 91.00 194 ARG A N 1
ATOM 1514 C CA . ARG A 1 194 ? 8.324 -17.162 -10.542 1.00 91.00 194 ARG A CA 1
ATOM 1515 C C . AR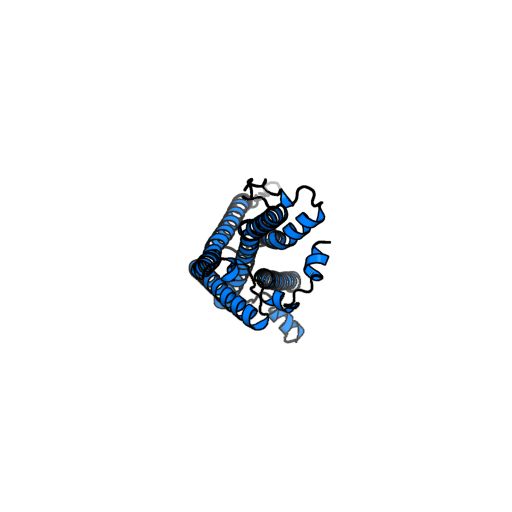G A 1 194 ? 8.541 -18.639 -10.848 1.00 91.00 194 ARG A C 1
ATOM 1517 O O . ARG A 1 194 ? 8.558 -19.012 -12.013 1.00 91.00 194 ARG A O 1
ATOM 1524 N N . TRP A 1 195 ? 8.707 -19.472 -9.825 1.00 92.12 195 TRP A N 1
ATOM 1525 C CA . TRP A 1 195 ? 8.897 -20.910 -10.016 1.00 92.12 195 TRP A CA 1
ATOM 1526 C C . TRP A 1 195 ? 7.688 -21.572 -10.696 1.00 92.12 195 TRP A C 1
ATOM 1528 O O . TRP A 1 195 ? 7.875 -22.408 -11.572 1.00 92.12 195 TRP A O 1
ATOM 1538 N N . VAL A 1 196 ? 6.466 -21.150 -10.356 1.00 91.50 196 VAL A N 1
ATOM 1539 C CA . VAL A 1 196 ? 5.226 -21.695 -10.939 1.00 91.50 196 VAL A CA 1
ATOM 1540 C C . VAL A 1 196 ? 4.937 -21.148 -12.341 1.00 91.50 196 VAL A C 1
ATOM 1542 O O . VAL A 1 196 ? 4.509 -21.892 -13.215 1.00 91.50 196 VAL A O 1
ATOM 1545 N N . THR A 1 197 ? 5.126 -19.846 -12.559 1.00 88.06 197 THR A N 1
ATOM 1546 C CA . THR A 1 197 ? 4.664 -19.156 -13.782 1.00 88.06 197 THR A CA 1
ATOM 1547 C C . THR A 1 197 ? 5.777 -18.855 -14.780 1.00 88.06 197 THR A C 1
ATOM 1549 O O . THR A 1 197 ? 5.506 -18.360 -15.871 1.00 88.06 197 THR A O 1
ATOM 1552 N N . GLY A 1 198 ? 7.038 -19.074 -14.403 1.00 88.06 198 GLY A N 1
ATOM 1553 C CA . GLY A 1 198 ? 8.217 -18.682 -15.177 1.00 88.06 198 GLY A CA 1
ATOM 1554 C C . GLY A 1 198 ? 8.492 -17.175 -15.198 1.00 88.06 198 GLY A C 1
ATOM 1555 O O . GLY A 1 198 ? 9.523 -16.761 -15.717 1.00 88.06 198 GLY A O 1
ATOM 1556 N N . HIS A 1 199 ? 7.615 -16.348 -14.618 1.00 87.00 199 HIS A N 1
ATOM 1557 C CA . HIS A 1 199 ? 7.670 -14.892 -14.739 1.00 87.00 199 HIS A CA 1
ATOM 1558 C C . HIS A 1 199 ? 7.856 -14.208 -13.389 1.00 87.00 199 HIS A C 1
ATOM 1560 O O . HIS A 1 199 ? 7.263 -14.587 -12.379 1.00 87.00 199 HIS A O 1
ATOM 1566 N N . HIS A 1 200 ? 8.645 -13.136 -13.378 1.00 88.00 200 HIS A N 1
ATOM 1567 C CA . HIS A 1 200 ? 8.807 -12.308 -12.190 1.00 88.00 200 HIS A CA 1
ATOM 1568 C C . HIS A 1 200 ? 7.595 -11.399 -11.962 1.00 88.00 200 HIS A C 1
ATOM 1570 O O . HIS A 1 200 ? 6.982 -10.874 -12.901 1.00 88.00 200 HIS A O 1
ATOM 1576 N N . ALA A 1 201 ? 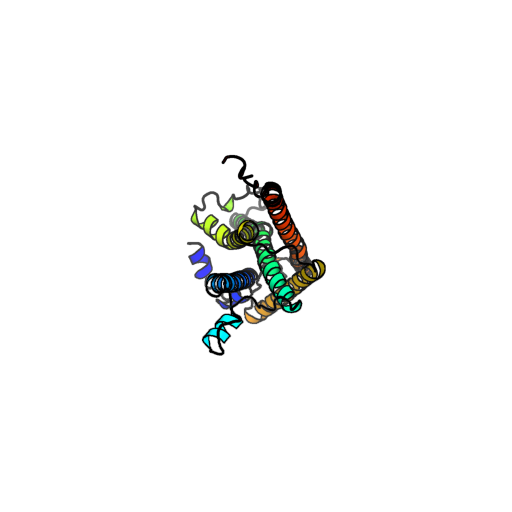7.254 -11.194 -10.687 1.00 87.88 201 ALA A N 1
ATOM 1577 C CA . ALA A 1 201 ? 6.181 -10.282 -10.289 1.00 87.88 201 ALA A CA 1
ATOM 1578 C C . ALA A 1 201 ? 6.527 -8.813 -10.591 1.00 87.88 201 ALA A C 1
ATOM 1580 O O . ALA A 1 201 ? 5.638 -8.030 -10.911 1.00 87.88 201 ALA A O 1
ATOM 1581 N N . TYR A 1 202 ? 7.816 -8.466 -10.529 1.00 88.69 202 TYR A N 1
ATOM 1582 C CA . TYR A 1 202 ? 8.346 -7.139 -10.822 1.00 88.69 202 TYR A CA 1
ATOM 1583 C C . TYR A 1 202 ? 9.645 -7.230 -11.618 1.00 88.69 202 TYR A C 1
ATOM 1585 O O . TYR A 1 202 ? 10.415 -8.168 -11.423 1.00 88.69 202 TYR A O 1
ATOM 1593 N N . PHE A 1 203 ? 9.911 -6.218 -12.448 1.00 88.00 203 PHE A N 1
ATOM 1594 C CA . PHE A 1 203 ? 11.142 -6.112 -13.239 1.00 88.00 203 PHE A CA 1
ATOM 1595 C C . PHE A 1 203 ? 12.397 -6.125 -12.348 1.00 88.00 203 PHE A C 1
ATOM 1597 O O . PHE A 1 203 ? 13.383 -6.778 -12.658 1.00 88.00 203 PHE A O 1
ATOM 1604 N N . TRP A 1 204 ? 12.331 -5.489 -11.174 1.00 90.50 204 TRP A N 1
ATOM 1605 C CA . TRP A 1 204 ? 13.463 -5.375 -10.253 1.00 90.50 204 TRP A CA 1
ATOM 1606 C C . TRP A 1 204 ? 13.800 -6.660 -9.481 1.00 90.50 204 TRP A C 1
ATOM 1608 O O . TRP A 1 204 ? 14.804 -6.711 -8.770 1.00 90.50 204 TRP A O 1
ATOM 1618 N N . LEU A 1 205 ? 12.976 -7.704 -9.616 1.00 91.62 205 LEU A N 1
ATOM 1619 C CA . LEU A 1 205 ? 13.295 -9.058 -9.153 1.00 91.62 205 LEU A CA 1
ATOM 1620 C C . LEU A 1 205 ? 14.079 -9.857 -10.200 1.00 91.62 205 LEU A C 1
ATOM 1622 O O . LEU A 1 205 ? 14.631 -10.915 -9.876 1.00 91.62 205 LEU A O 1
ATOM 1626 N N . ASP A 1 206 ? 14.130 -9.368 -11.439 1.00 92.25 206 ASP A N 1
ATOM 1627 C CA . ASP A 1 206 ? 14.796 -10.041 -12.536 1.00 92.25 206 ASP A CA 1
ATOM 1628 C C . ASP A 1 206 ? 16.240 -9.578 -12.691 1.00 92.25 206 ASP A C 1
ATOM 1630 O O . ASP A 1 206 ? 16.510 -8.448 -13.090 1.00 92.25 206 ASP A O 1
ATOM 1634 N N . LYS A 1 207 ? 17.179 -10.481 -12.390 1.00 91.75 207 LYS A N 1
ATOM 1635 C CA . LYS A 1 207 ? 18.620 -10.222 -12.493 1.00 91.75 207 LYS A CA 1
ATOM 1636 C C . LYS A 1 207 ? 19.005 -9.784 -13.905 1.00 91.75 207 LYS A C 1
ATOM 1638 O O . LYS A 1 207 ? 19.892 -8.948 -14.037 1.00 91.75 207 LYS A O 1
ATOM 1643 N N . ASP A 1 208 ? 18.372 -10.362 -14.919 1.00 91.19 208 ASP A N 1
ATOM 1644 C CA . ASP A 1 208 ? 18.736 -10.111 -16.310 1.00 91.19 208 ASP A CA 1
ATOM 1645 C C . ASP A 1 208 ? 18.235 -8.732 -16.771 1.00 91.19 208 ASP A C 1
ATOM 1647 O O . ASP A 1 208 ? 18.895 -8.081 -17.574 1.00 91.19 208 ASP A O 1
ATOM 1651 N N . GLU A 1 209 ? 17.152 -8.227 -16.171 1.00 86.75 209 GLU A N 1
ATOM 1652 C CA . GLU A 1 209 ? 16.636 -6.876 -16.422 1.00 86.75 209 GLU A CA 1
ATOM 1653 C C . GLU A 1 209 ? 17.422 -5.802 -15.645 1.00 86.75 209 GLU A C 1
ATOM 1655 O O . GLU A 1 209 ? 17.746 -4.753 -16.196 1.00 86.75 209 GLU A O 1
ATOM 1660 N N . VAL A 1 210 ? 17.768 -6.041 -14.370 1.00 87.69 210 VAL A N 1
ATOM 1661 C CA . VAL A 1 210 ? 18.529 -5.065 -13.551 1.00 87.69 210 VAL A CA 1
ATOM 1662 C C . VAL A 1 210 ? 20.052 -5.223 -13.636 1.00 87.69 210 VAL A C 1
ATOM 1664 O O . VAL A 1 210 ? 20.798 -4.513 -12.961 1.00 87.69 210 VAL A O 1
ATOM 1667 N N . GLY A 1 211 ? 20.534 -6.189 -14.415 1.00 87.62 211 GLY A N 1
ATOM 1668 C CA . GLY A 1 211 ? 21.947 -6.441 -14.708 1.00 87.62 211 GLY A CA 1
ATOM 1669 C C . GLY A 1 211 ? 22.756 -7.154 -13.615 1.00 87.62 211 GLY A C 1
ATOM 1670 O O . GLY A 1 211 ? 23.812 -7.715 -13.910 1.00 87.62 211 GLY A O 1
ATOM 1671 N N . SER A 1 212 ? 22.320 -7.178 -12.348 1.00 91.25 212 SER A N 1
ATOM 1672 C CA . SER A 1 212 ? 23.089 -7.836 -11.278 1.00 91.25 212 SER A CA 1
ATOM 1673 C C . SER A 1 212 ? 22.256 -8.363 -10.107 1.00 91.25 212 SER A C 1
ATOM 1675 O O . SER A 1 212 ? 21.197 -7.842 -9.768 1.00 91.25 212 SER A O 1
ATOM 1677 N N . GLN A 1 213 ? 22.787 -9.380 -9.414 1.00 92.69 213 GLN A N 1
ATOM 1678 C CA . GLN A 1 213 ? 22.188 -9.896 -8.172 1.00 92.69 213 GLN A CA 1
ATOM 1679 C C . GLN A 1 213 ? 22.243 -8.866 -7.033 1.00 92.69 213 GLN A C 1
ATOM 1681 O O . GLN A 1 213 ? 21.354 -8.828 -6.186 1.00 92.69 213 GLN A O 1
ATOM 1686 N N . GLN A 1 214 ? 23.267 -8.006 -7.025 1.00 92.31 214 GLN A N 1
ATOM 1687 C CA . GLN A 1 214 ? 23.379 -6.921 -6.049 1.00 92.31 214 GLN A CA 1
ATOM 1688 C C . GLN A 1 214 ? 22.271 -5.879 -6.245 1.00 92.31 214 GLN A C 1
ATOM 1690 O O . GLN A 1 214 ? 21.693 -5.423 -5.261 1.00 92.31 214 GLN A O 1
ATOM 1695 N N . ALA A 1 215 ? 21.914 -5.556 -7.492 1.00 90.62 215 ALA A N 1
ATOM 1696 C CA . ALA A 1 215 ? 20.791 -4.669 -7.788 1.00 90.62 215 ALA A CA 1
ATOM 1697 C C . ALA A 1 215 ? 19.456 -5.268 -7.317 1.00 90.62 215 ALA A C 1
ATOM 1699 O O . ALA A 1 215 ? 18.709 -4.592 -6.612 1.00 90.62 215 ALA A O 1
ATOM 1700 N N . VAL A 1 216 ? 19.192 -6.552 -7.600 1.00 93.94 216 VAL A N 1
ATOM 1701 C CA . VAL A 1 216 ? 17.988 -7.248 -7.098 1.00 93.94 216 VAL A CA 1
ATOM 1702 C C . VAL A 1 216 ? 17.905 -7.182 -5.568 1.00 93.94 216 VAL A C 1
ATOM 1704 O O . VAL A 1 216 ? 16.840 -6.904 -5.007 1.00 93.94 216 VAL A O 1
ATOM 1707 N N . LEU A 1 217 ? 19.029 -7.396 -4.877 1.00 94.50 217 LEU A N 1
ATOM 1708 C CA . LEU A 1 217 ? 19.103 -7.298 -3.419 1.00 94.50 217 LEU A CA 1
ATOM 1709 C C . LEU A 1 217 ? 18.816 -5.874 -2.920 1.00 94.50 217 LEU A C 1
ATOM 1711 O O . LEU A 1 217 ? 18.072 -5.708 -1.951 1.00 94.50 217 LEU A O 1
ATOM 1715 N N . MET A 1 218 ? 19.366 -4.851 -3.578 1.00 93.00 218 MET A N 1
ATOM 1716 C CA . MET A 1 218 ? 19.118 -3.449 -3.234 1.00 93.00 218 MET A CA 1
ATOM 1717 C C . MET A 1 218 ? 17.644 -3.073 -3.415 1.00 93.00 218 MET A C 1
ATOM 1719 O O . MET A 1 218 ? 17.047 -2.530 -2.486 1.00 93.00 218 MET A O 1
ATOM 1723 N N . TYR A 1 219 ? 17.022 -3.432 -4.543 1.00 93.75 219 TYR A N 1
ATOM 1724 C CA . TYR A 1 219 ? 15.590 -3.196 -4.761 1.00 93.75 219 TYR A CA 1
ATOM 1725 C C . TYR A 1 219 ? 14.717 -3.940 -3.750 1.00 93.75 219 TYR A C 1
ATOM 1727 O O . TYR A 1 219 ? 13.783 -3.360 -3.200 1.00 93.75 219 TYR A O 1
ATOM 1735 N N . SER A 1 220 ? 15.053 -5.194 -3.438 1.00 95.75 220 SER A N 1
ATOM 1736 C CA . SER A 1 220 ? 14.341 -5.984 -2.426 1.00 95.75 220 SER A CA 1
ATOM 1737 C C . SER A 1 220 ? 14.453 -5.359 -1.032 1.00 95.75 220 SER A C 1
ATOM 1739 O O . SER A 1 220 ? 13.471 -5.295 -0.293 1.00 95.75 220 SER A O 1
ATOM 1741 N N . THR A 1 221 ? 15.633 -4.841 -0.684 1.00 94.94 221 THR A N 1
ATOM 1742 C CA . THR A 1 221 ? 15.861 -4.120 0.576 1.00 94.94 221 THR A CA 1
AT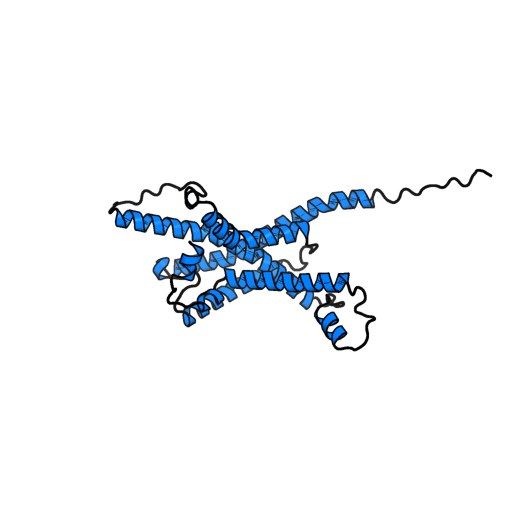OM 1743 C C . THR A 1 221 ? 15.070 -2.815 0.612 1.00 94.94 221 THR A C 1
ATOM 1745 O O . THR A 1 221 ? 14.435 -2.520 1.622 1.00 94.94 221 THR A O 1
ATOM 1748 N N . GLY A 1 222 ? 15.045 -2.070 -0.498 1.00 94.19 222 GLY A N 1
ATOM 1749 C CA . GLY A 1 222 ? 14.230 -0.864 -0.666 1.00 94.19 222 GLY A CA 1
ATOM 1750 C C . GLY A 1 222 ? 12.731 -1.137 -0.523 1.00 94.19 222 GLY A C 1
ATOM 1751 O O . GLY A 1 222 ? 12.028 -0.407 0.169 1.00 94.19 222 GLY A O 1
ATOM 1752 N N . PHE A 1 223 ? 12.239 -2.231 -1.105 1.00 96.00 223 PHE A N 1
ATOM 1753 C CA . PHE A 1 223 ? 10.851 -2.664 -0.948 1.00 96.00 223 PHE A CA 1
ATOM 1754 C C . PHE A 1 223 ? 10.503 -2.940 0.522 1.00 96.00 223 PHE A C 1
ATOM 1756 O O . PHE A 1 223 ? 9.482 -2.463 1.017 1.00 96.00 223 PHE A O 1
ATOM 1763 N N . VAL A 1 224 ? 11.363 -3.662 1.247 1.00 97.31 224 VAL A N 1
ATOM 1764 C CA . VAL A 1 224 ? 11.145 -3.964 2.671 1.00 97.31 224 VAL A CA 1
ATOM 1765 C C . VAL A 1 224 ? 11.250 -2.706 3.541 1.00 97.31 224 VAL A C 1
ATOM 1767 O O . VAL A 1 224 ? 10.439 -2.525 4.449 1.00 97.31 224 VAL A O 1
ATOM 1770 N N . SER A 1 225 ? 12.204 -1.809 3.270 1.00 95.44 225 SER A N 1
ATOM 1771 C CA . SER A 1 225 ? 12.391 -0.567 4.037 1.00 95.44 225 SER A CA 1
ATOM 1772 C C . SER A 1 225 ? 11.294 0.473 3.783 1.00 95.44 225 SER A C 1
ATOM 1774 O O . SER A 1 225 ? 11.016 1.311 4.645 1.00 95.44 225 SER A O 1
ATOM 1776 N N . MET A 1 226 ? 10.604 0.382 2.645 1.00 95.62 226 MET A N 1
ATOM 1777 C CA . MET A 1 226 ? 9.469 1.240 2.323 1.00 95.62 226 MET A CA 1
ATOM 1778 C C . MET A 1 226 ? 8.252 0.975 3.225 1.00 95.62 226 MET A C 1
ATOM 1780 O O . MET A 1 226 ? 7.495 1.908 3.496 1.00 95.62 226 MET A O 1
ATOM 1784 N N . ALA A 1 227 ? 8.071 -0.241 3.754 1.00 96.25 227 ALA A N 1
ATOM 1785 C CA . ALA A 1 227 ? 6.963 -0.541 4.667 1.00 96.25 227 ALA A CA 1
ATOM 1786 C C . ALA A 1 227 ? 6.983 0.327 5.945 1.00 96.25 227 ALA A C 1
ATOM 1788 O O . ALA A 1 227 ? 5.985 1.000 6.214 1.00 96.25 227 ALA A O 1
ATOM 1789 N N . PRO A 1 228 ? 8.093 0.409 6.707 1.00 94.88 228 PRO A N 1
ATOM 1790 C CA . PRO A 1 228 ? 8.239 1.364 7.808 1.00 94.88 228 PRO A CA 1
ATOM 1791 C C . PRO A 1 228 ? 7.965 2.827 7.427 1.00 94.88 228 PRO A C 1
ATOM 1793 O O . PRO A 1 228 ? 7.335 3.562 8.194 1.00 94.88 228 PRO A O 1
ATOM 1796 N N . LEU A 1 229 ? 8.410 3.256 6.241 1.00 94.69 229 LEU A N 1
ATOM 1797 C CA . LEU A 1 229 ? 8.208 4.624 5.761 1.00 94.69 229 LEU A CA 1
ATOM 1798 C C . LEU A 1 229 ? 6.718 4.912 5.524 1.00 94.69 229 LEU A C 1
ATOM 1800 O O . LEU A 1 229 ? 6.178 5.889 6.045 1.00 94.69 229 LEU A O 1
ATOM 1804 N N . MET A 1 230 ? 6.023 4.016 4.823 1.00 96.31 230 MET A N 1
ATOM 1805 C CA . MET A 1 230 ? 4.587 4.144 4.552 1.00 96.31 230 MET A CA 1
ATOM 1806 C C . MET A 1 230 ? 3.728 3.959 5.808 1.00 96.31 230 MET A C 1
ATOM 1808 O O . MET A 1 230 ? 2.672 4.578 5.943 1.00 96.31 230 MET A O 1
ATOM 1812 N N . TYR A 1 231 ? 4.187 3.164 6.771 1.00 94.88 231 TYR A N 1
ATOM 1813 C CA . TYR A 1 231 ? 3.543 3.063 8.078 1.00 94.88 231 TYR A CA 1
ATOM 1814 C C . TYR A 1 231 ? 3.682 4.361 8.886 1.00 94.88 231 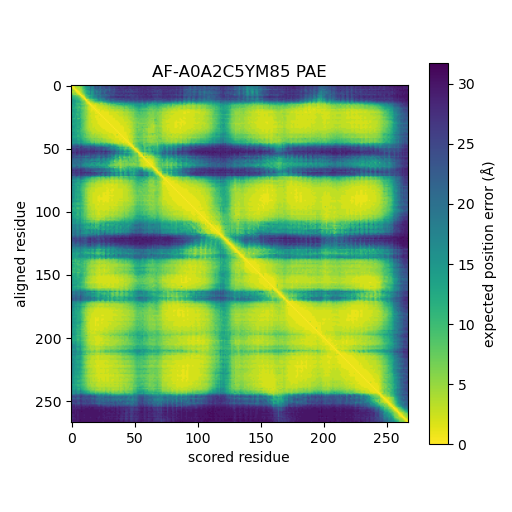TYR A C 1
ATOM 1816 O O . TYR A 1 231 ? 2.744 4.788 9.558 1.00 94.88 231 TYR A O 1
ATOM 1824 N N . THR A 1 232 ? 4.816 5.053 8.768 1.00 93.56 232 THR A N 1
ATOM 1825 C CA . THR A 1 232 ? 4.996 6.381 9.371 1.00 93.56 232 THR A CA 1
ATOM 1826 C C . THR A 1 232 ? 4.051 7.407 8.739 1.00 93.56 232 THR A C 1
ATOM 1828 O O . THR A 1 232 ? 3.417 8.174 9.465 1.00 93.56 232 THR A O 1
ATOM 1831 N N . LEU A 1 233 ? 3.872 7.370 7.412 1.00 93.50 233 LEU A N 1
ATOM 1832 C CA . LEU A 1 233 ? 2.879 8.193 6.708 1.00 93.50 233 LEU A CA 1
ATOM 1833 C C . LEU A 1 233 ? 1.452 7.937 7.222 1.00 93.50 233 LEU A C 1
ATOM 1835 O O . LEU A 1 233 ? 0.737 8.886 7.546 1.00 93.50 233 LEU A O 1
ATOM 1839 N N . MET A 1 234 ? 1.057 6.669 7.371 1.00 93.44 234 MET A N 1
ATOM 1840 C CA . MET A 1 234 ? -0.227 6.278 7.970 1.00 93.44 234 MET A CA 1
ATOM 1841 C C . MET A 1 234 ? -0.423 6.897 9.367 1.00 93.44 234 MET A C 1
ATOM 1843 O O . MET A 1 234 ? -1.489 7.446 9.668 1.00 93.44 234 MET A O 1
ATOM 1847 N N . HIS A 1 235 ? 0.605 6.871 10.223 1.00 90.81 235 HIS A N 1
ATOM 1848 C CA . HIS A 1 235 ? 0.549 7.516 11.543 1.00 90.81 235 HIS A CA 1
ATOM 1849 C C . HIS A 1 235 ? 0.462 9.037 11.467 1.00 90.81 235 HIS A C 1
ATOM 1851 O O . HIS A 1 235 ? -0.257 9.634 12.269 1.00 90.81 235 HIS A O 1
ATOM 1857 N N . GLY A 1 236 ? 1.145 9.661 10.508 1.00 90.88 236 GLY A N 1
ATOM 1858 C CA . GLY A 1 236 ? 1.042 11.096 10.242 1.00 90.88 236 GLY A CA 1
ATOM 1859 C C . GLY A 1 236 ? -0.392 11.512 9.906 1.00 90.88 236 GLY A C 1
ATOM 1860 O O . GLY A 1 236 ? -0.937 12.420 10.533 1.00 90.88 236 GLY A O 1
ATOM 1861 N N . LEU A 1 237 ? -1.049 10.785 9.000 1.00 92.00 237 LEU A N 1
ATOM 1862 C CA . LEU A 1 237 ? -2.452 11.024 8.638 1.00 92.00 237 LEU A CA 1
ATOM 1863 C C . LEU A 1 237 ? -3.402 10.797 9.821 1.00 92.00 237 LEU A C 1
ATOM 1865 O O . LEU A 1 237 ? -4.302 11.600 10.074 1.00 92.00 237 LEU A O 1
ATOM 1869 N N . THR A 1 238 ? -3.153 9.748 10.607 1.00 90.25 238 THR A N 1
ATOM 1870 C CA . THR A 1 238 ? -3.909 9.475 11.838 1.00 90.25 238 THR A CA 1
ATOM 1871 C C . THR A 1 238 ? -3.760 10.619 12.849 1.00 90.25 238 THR A C 1
ATOM 1873 O O . THR A 1 238 ? -4.740 11.036 13.468 1.00 90.25 238 THR A O 1
ATOM 1876 N N . ALA A 1 239 ? -2.551 11.171 12.993 1.00 88.44 239 ALA A N 1
ATOM 1877 C CA . ALA A 1 239 ? -2.273 12.314 13.859 1.00 88.44 239 ALA A CA 1
ATOM 1878 C C . ALA A 1 239 ? -3.036 13.569 13.422 1.00 88.44 239 ALA A C 1
ATOM 1880 O O . ALA A 1 239 ? -3.609 14.255 14.268 1.00 88.44 239 ALA A O 1
ATOM 1881 N N . ILE A 1 240 ? -3.064 13.846 12.114 1.00 89.12 240 ILE A N 1
ATOM 1882 C CA . ILE A 1 240 ? -3.801 14.976 11.539 1.00 89.12 240 ILE A CA 1
ATOM 1883 C C . ILE A 1 240 ? -5.287 14.860 11.890 1.00 89.12 240 ILE A C 1
ATOM 1885 O O . ILE A 1 240 ? -5.857 15.794 12.452 1.00 89.12 240 ILE A O 1
ATOM 1889 N N . ARG A 1 241 ? -5.905 13.695 11.662 1.00 89.00 241 ARG A N 1
ATOM 1890 C CA . ARG A 1 241 ? -7.310 13.446 12.029 1.00 89.00 241 ARG A CA 1
ATOM 1891 C C . ARG A 1 241 ? -7.576 13.659 13.518 1.00 89.00 241 ARG A C 1
ATOM 1893 O O . ARG A 1 241 ? -8.544 14.323 13.891 1.00 89.00 241 ARG A O 1
ATOM 1900 N N . GLU A 1 242 ? -6.739 13.094 14.387 1.00 85.12 242 GLU A N 1
ATOM 1901 C CA . GLU A 1 242 ? -6.869 13.282 15.838 1.00 85.12 242 GLU A CA 1
ATOM 1902 C C . GLU A 1 242 ? -6.738 14.766 16.224 1.00 85.12 242 GLU A C 1
ATOM 1904 O O . GLU A 1 242 ? -7.466 15.251 17.092 1.00 85.12 242 GLU A O 1
ATOM 1909 N N . GLY A 1 243 ? -5.854 15.505 15.551 1.00 84.00 243 GLY A N 1
ATOM 1910 C CA . GLY A 1 243 ? -5.696 16.949 15.701 1.00 84.00 243 GLY A CA 1
ATOM 1911 C C . GLY A 1 243 ? -6.926 17.748 15.268 1.00 84.00 243 GLY A C 1
ATOM 1912 O O . GLY A 1 243 ? -7.300 18.686 15.965 1.00 84.00 243 GLY A O 1
ATOM 1913 N N . LEU A 1 244 ? -7.593 17.359 14.179 1.00 82.88 244 LEU A N 1
ATOM 1914 C CA . LEU A 1 244 ? -8.793 18.034 13.664 1.00 82.88 244 LEU A CA 1
ATOM 1915 C C . LEU A 1 244 ? -10.044 17.766 14.515 1.00 82.88 244 LEU A C 1
ATOM 1917 O O . LEU A 1 244 ? -10.891 18.643 14.680 1.00 82.88 244 LEU A O 1
ATOM 1921 N N . THR A 1 245 ? -10.154 16.573 15.098 1.00 78.19 245 THR A N 1
ATOM 1922 C CA . THR A 1 245 ? -11.340 16.144 15.866 1.00 78.19 245 THR A CA 1
ATOM 1923 C C . THR A 1 245 ? -11.302 16.559 17.344 1.00 78.19 245 THR A C 1
ATOM 1925 O O . THR A 1 245 ? -12.343 16.839 17.946 1.00 78.19 245 THR A O 1
ATOM 1928 N N . ARG A 1 246 ? -10.111 16.689 17.948 1.00 68.38 246 ARG A N 1
ATOM 1929 C CA . ARG A 1 246 ? -9.933 17.085 19.364 1.00 68.38 246 ARG A CA 1
ATOM 1930 C C . ARG A 1 246 ? -10.500 18.471 19.747 1.00 68.38 246 ARG A C 1
ATOM 1932 O O . ARG A 1 246 ? -11.070 18.575 20.836 1.00 68.38 246 ARG A O 1
ATOM 1939 N N . PRO A 1 247 ? -10.346 19.546 18.947 1.00 65.88 247 PRO A N 1
ATOM 1940 C CA . PRO A 1 247 ? -10.850 20.883 19.285 1.00 65.88 247 PRO A CA 1
ATOM 1941 C C . PRO A 1 247 ? -12.377 20.989 19.263 1.00 65.88 247 PRO A C 1
ATOM 1943 O O . PRO A 1 247 ? -12.948 21.835 19.947 1.00 65.88 247 PRO A O 1
ATOM 1946 N N . TRP A 1 248 ? -13.054 20.156 18.470 1.00 58.72 248 TRP A N 1
ATOM 1947 C CA . TRP A 1 248 ? -14.515 20.122 18.425 1.00 58.72 248 TRP A CA 1
ATOM 1948 C C . TRP A 1 248 ? -15.087 19.466 19.687 1.00 58.72 248 TRP A C 1
ATOM 1950 O O . TRP A 1 248 ? -15.920 20.066 20.361 1.00 58.72 248 TRP A O 1
ATOM 1960 N N . TRP A 1 249 ? -14.538 18.318 20.098 1.00 56.44 249 TRP A N 1
ATOM 1961 C CA . TRP A 1 249 ? -14.967 17.629 21.320 1.00 56.44 249 TRP A CA 1
ATOM 1962 C C . TRP A 1 249 ? -14.763 18.468 22.587 1.00 56.44 249 TRP A C 1
ATOM 1964 O O . TRP A 1 249 ? -15.655 18.552 23.424 1.00 56.44 249 TRP A O 1
ATOM 1974 N N . ARG A 1 250 ? -13.622 19.165 22.711 1.00 57.91 250 ARG A N 1
ATOM 1975 C CA . ARG A 1 250 ? -13.385 20.067 23.853 1.00 57.91 250 ARG A CA 1
ATOM 1976 C C . ARG A 1 250 ? -14.386 21.219 23.923 1.00 57.91 250 ARG A C 1
ATOM 1978 O O . ARG A 1 250 ? -14.765 21.601 25.021 1.00 57.91 250 ARG A O 1
ATOM 1985 N N . ARG A 1 251 ? -14.847 21.739 22.780 1.00 58.06 251 ARG A N 1
ATOM 1986 C CA . ARG A 1 251 ? -15.887 22.779 22.744 1.00 58.06 251 ARG A CA 1
ATOM 1987 C C . ARG A 1 251 ? -17.257 22.240 23.147 1.00 58.06 251 ARG A C 1
ATOM 1989 O O . ARG A 1 251 ? -17.939 22.90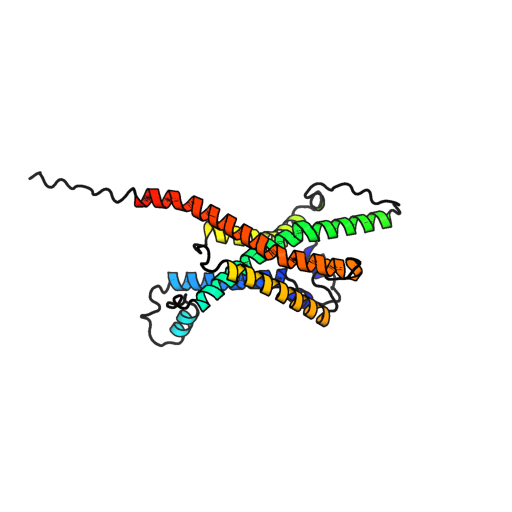4 23.910 1.00 58.06 251 ARG A O 1
ATOM 1996 N N . VAL A 1 252 ? -17.632 21.044 22.697 1.00 60.16 252 VAL A N 1
ATOM 1997 C CA . VAL A 1 252 ? -18.922 20.418 23.041 1.00 60.16 252 VAL A CA 1
ATOM 1998 C C . VAL A 1 252 ? -18.978 20.000 24.515 1.00 60.16 252 VAL A C 1
ATOM 2000 O O . VAL A 1 252 ? -19.978 20.236 25.179 1.00 60.16 252 VAL A O 1
ATOM 2003 N N . VAL A 1 253 ? -17.895 19.436 25.056 1.00 58.75 253 VAL A N 1
ATOM 2004 C CA . VAL A 1 253 ? -17.851 18.957 26.449 1.00 58.75 253 VAL A CA 1
ATOM 2005 C C . VAL A 1 253 ? -17.673 20.094 27.461 1.00 58.75 253 VAL A C 1
ATOM 2007 O O . VAL A 1 253 ? -18.219 20.015 28.557 1.00 58.75 253 VAL A O 1
ATOM 2010 N N . HIS A 1 254 ? -16.940 21.163 27.125 1.00 53.44 254 HIS A N 1
ATOM 2011 C CA . HIS A 1 254 ? -16.839 22.341 28.001 1.00 53.44 254 HIS A CA 1
ATOM 2012 C C . HIS A 1 254 ? -18.014 23.313 27.862 1.00 53.44 254 HIS A C 1
ATOM 2014 O O . HIS A 1 254 ? -18.250 24.097 28.775 1.00 53.44 254 HIS A O 1
ATOM 2020 N N . ALA A 1 255 ? -18.799 23.229 26.787 1.00 55.78 255 ALA A N 1
ATOM 2021 C CA . ALA A 1 255 ? -20.108 23.871 26.691 1.00 55.78 255 ALA A CA 1
ATOM 2022 C C . ALA A 1 255 ? -21.203 22.996 27.324 1.00 55.78 255 ALA A C 1
ATOM 2024 O O . ALA A 1 255 ? -22.267 22.841 26.727 1.00 55.78 255 ALA A O 1
ATOM 2025 N N . GLY A 1 256 ? -20.917 22.406 28.497 1.00 48.12 256 GLY A N 1
ATOM 2026 C CA . GLY A 1 256 ? -21.824 21.520 29.233 1.00 48.12 256 GLY A CA 1
ATOM 2027 C C . GLY A 1 256 ? -23.258 22.059 29.281 1.00 48.12 256 GLY A C 1
ATOM 2028 O O . GLY A 1 256 ? -23.449 23.271 29.132 1.00 48.12 256 GLY A O 1
ATOM 2029 N N . PRO A 1 257 ? -24.269 21.180 29.446 1.00 51.72 257 PRO A N 1
ATOM 2030 C CA . PRO A 1 257 ? -25.671 21.569 29.358 1.00 51.72 257 PRO A CA 1
ATOM 2031 C C . PRO A 1 257 ? -25.873 22.803 30.227 1.00 51.72 257 PRO A C 1
ATOM 2033 O O . PRO A 1 257 ? -25.620 22.757 31.431 1.00 51.72 257 PRO A O 1
ATOM 2036 N N . ARG A 1 258 ? -26.249 23.931 29.608 1.00 54.38 258 ARG A N 1
ATOM 2037 C CA . ARG A 1 258 ? -26.673 25.094 30.381 1.00 54.38 258 ARG A CA 1
ATOM 2038 C C . ARG A 1 258 ? -27.836 24.584 31.210 1.00 54.38 258 ARG A C 1
ATOM 2040 O O . ARG A 1 258 ? -28.891 24.297 30.651 1.00 54.38 258 ARG A O 1
ATOM 2047 N N . HIS A 1 259 ? -27.609 24.394 32.505 1.00 46.88 259 HIS A N 1
ATOM 2048 C CA . HIS A 1 259 ? -28.685 24.188 33.447 1.00 46.88 259 HIS A CA 1
ATOM 2049 C C . HIS A 1 259 ? -29.619 25.376 33.243 1.00 46.88 259 HIS A C 1
ATOM 2051 O O . HIS A 1 259 ? -29.258 26.518 33.529 1.00 46.88 259 HIS A O 1
ATOM 2057 N N . VAL A 1 260 ? -30.773 25.116 32.634 1.00 50.66 260 VAL A N 1
ATOM 2058 C CA . VAL A 1 260 ? -31.893 26.039 32.682 1.00 50.66 260 VAL A CA 1
ATOM 2059 C C . VAL A 1 260 ? -32.258 26.069 34.156 1.00 50.66 260 VAL A C 1
ATOM 2061 O O . VAL A 1 260 ? -32.826 25.113 34.677 1.00 50.66 260 VAL A O 1
ATOM 2064 N N . VAL A 1 261 ? -31.809 27.112 34.848 1.00 45.19 261 VAL A N 1
ATOM 2065 C CA . VAL A 1 261 ? -32.308 27.442 36.176 1.00 45.19 261 VAL A CA 1
ATOM 2066 C C . VAL A 1 261 ? -33.757 27.841 35.945 1.00 45.19 261 VAL A C 1
ATOM 2068 O O . VAL A 1 261 ? -34.034 28.928 35.443 1.00 45.19 261 VAL A O 1
ATOM 2071 N N . ILE A 1 262 ? -34.668 26.904 36.188 1.00 47.91 262 ILE A N 1
ATOM 2072 C CA . ILE A 1 262 ? -36.081 27.224 36.330 1.00 47.91 262 ILE A CA 1
ATOM 2073 C C . ILE A 1 262 ? -36.168 27.959 37.666 1.00 47.91 262 ILE A C 1
ATOM 2075 O O . ILE A 1 262 ? -35.891 27.386 38.717 1.00 47.91 262 ILE A O 1
ATOM 2079 N N . ASP A 1 263 ? -36.428 29.258 37.592 1.00 42.78 263 ASP A N 1
ATOM 2080 C CA . ASP A 1 263 ? -36.654 30.122 38.744 1.00 42.78 263 ASP A CA 1
ATOM 2081 C C . ASP A 1 263 ? -38.028 29.778 39.340 1.00 42.78 263 ASP A C 1
ATOM 2083 O O . ASP A 1 263 ? -39.056 30.298 38.911 1.00 42.78 263 ASP A O 1
ATOM 2087 N N . GLU A 1 264 ? -38.059 28.837 40.286 1.00 47.94 264 GLU A N 1
ATOM 2088 C CA . GLU A 1 264 ? -39.240 28.522 41.103 1.00 47.94 264 GLU A CA 1
ATOM 2089 C C . GLU A 1 264 ? -39.417 29.563 42.223 1.00 47.94 264 GLU A C 1
ATOM 2091 O O . GLU A 1 264 ? -39.423 29.239 43.410 1.00 47.94 264 GLU A O 1
ATOM 2096 N N . SER A 1 265 ? -39.534 30.844 41.864 1.00 49.69 265 SER A N 1
ATOM 2097 C CA . SER A 1 265 ? -39.862 31.898 42.830 1.00 49.69 265 SER A CA 1
ATOM 2098 C C . SER A 1 265 ? -40.871 32.922 42.313 1.00 49.69 265 SER A C 1
ATOM 2100 O O . SER A 1 265 ? -40.729 34.126 42.510 1.00 49.69 265 SER A O 1
ATOM 2102 N N . ARG A 1 266 ? -41.951 32.440 41.695 1.00 47.97 266 ARG A N 1
ATOM 2103 C CA . ARG A 1 266 ? -43.226 33.166 41.616 1.00 47.97 266 ARG A CA 1
ATOM 2104 C C . ARG A 1 266 ? -44.380 32.174 41.638 1.00 47.97 266 ARG A C 1
ATOM 2106 O O . ARG A 1 266 ? -44.702 31.617 40.597 1.00 47.97 266 ARG A O 1
ATOM 2113 N N . ASP A 1 267 ? -44.904 31.934 42.835 1.00 42.88 267 ASP A N 1
ATOM 2114 C CA . ASP A 1 267 ? -46.330 32.043 43.181 1.00 42.88 267 ASP A CA 1
ATOM 2115 C C . ASP A 1 267 ? -46.500 31.993 44.709 1.00 42.88 267 ASP A C 1
ATOM 2117 O O . ASP A 1 267 ? -45.926 31.084 45.353 1.00 42.88 267 ASP A O 1
#

pLDDT: mean 78.46, std 16.72, range [33.44, 97.62]

Secondary structure (DSSP, 8-state):
-HHHHHHHS--TT-GGGGGG-HHHHHHHHHHHHHHHHHHHHHHHHH-TTTTTS-S-HHHHHHHHHSPPTTTTSHHHHHHHHHHHHHHHHHHHHHHHIIIIIIHHHHHHHHHHHHHHHTT-SS-----PPTTGGGTTSTTHHHHHHHHHHTHHHHHHHHIIIII--PPPPS-HHHHHHHHHHHHHHHHHHHHHHHHHHSS-SSGGG-HHHHS-HHHHHHHHHHHHHHHHHHHHHHHHHHHHHHHHHHHHHHHHHHS------------

Radius of gyration: 25.12 Å; Cα contacts (8 Å, |Δi|>4): 170; chains: 1; bounding box: 70×55×78 Å

Nearest PDB structures (foldseek):
  5msj-assembly4_W  TM=2.183E-01  e=6.306E+00  Mus musculus
  5msj-assembly4_Y  TM=2.215E-01  e=7.893E+00  Mus musculus

Foldseek 3Di:
DVVCVVVVPCPLLPPLLLVLALLNVLVVLLVVLCQLVVLQVVLCVPPVPLPPDDDDPVSVVSCVSHDPPPPVPPVVVVVSVLSLLLSQLSLVLLLCCVQPPVVVVVVVVVQVVVCVVVVPPDRPPDPQDRCNVVVVVPDPVCVCSCCSRVVSNVVSLCCLQPVDPDDDDPCPVVSLVSNLVVLVVSVVSQVVSCVNRVDGSDLLCDCVSQVHPVSNVVVSVVSSVSSNVSSVVSVVSNVVNCVVVVVVVCVVVVCPPPPPPPPPPDD

Sequence (267 aa):
MIAHYKMHEESAAGPLRHAFSFTSIMRGMVVAYHVIVFFWTVTHLHYPEVGETGSGFGNKMIRAVSLPRNMASRSKQNAFTMLYSAATTFSFMDTAMYWLITRHHDMAKGDATMAASLQLEMPLIVPDPPFGDFAGAGWYKPFVMMNMHGGTSLLMIMEMLLMNSIKRPHGLAAHFLGLIVLCVMYLGWAKFGRWVTGHHAYFWLDKDEVGSQQAVLMYSTGFVSMAPLMYTLMHGLTAIREGLTRPWWRRVVHAGPRHVVIDESRD

Organism: NCBI:txid1399860

Mean predicted aligned error: 11.17 Å

Solvent-accessible surface area (backbone atoms only — not comparable to full-atom values): 15130 Å² total; per-residue (Å²): 109,67,69,54,48,71,67,65,51,75,55,91,46,52,79,67,50,54,75,36,24,67,67,48,51,34,49,50,41,42,49,51,50,52,53,52,50,50,44,28,52,53,32,52,74,75,45,75,60,76,83,78,59,69,96,46,72,68,45,55,50,49,56,72,48,25,69,55,94,60,55,81,41,65,65,64,45,50,52,52,54,43,49,51,49,46,28,45,24,43,25,42,46,45,26,47,44,40,71,69,47,50,50,54,50,55,48,54,51,51,50,51,53,49,27,59,75,66,69,46,95,64,72,80,83,66,85,71,58,95,66,47,89,42,63,88,55,57,71,62,58,52,49,51,52,43,50,70,39,40,38,58,33,52,49,45,49,48,37,55,64,73,75,51,83,84,66,86,66,95,53,56,68,60,48,48,51,47,44,40,51,52,42,51,50,45,53,52,44,25,52,50,33,22,72,75,38,75,44,68,67,44,68,56,71,32,39,83,76,57,72,29,69,67,48,26,50,50,48,52,50,50,58,36,56,43,42,57,54,33,43,51,50,53,50,52,53,50,49,50,40,54,61,65,52,50,65,54,53,54,51,57,63,72,59,48,83,77,75,78,78,77,78,92,80,82,134